Protein AF-A0A2H0WHK9-F1 (afdb_monomer)

Mean predicted aligned error: 6.36 Å

Radius of gyration: 20.94 Å; Cα contacts (8 Å, |Δi|>4): 409; chains: 1; bounding box: 52×45×53 Å

Solvent-accessible surface area (backbone atoms only — not comparable to full-atom values): 17849 Å² total; per-residue (Å²): 94,96,80,60,54,98,86,54,62,64,47,79,47,72,33,74,46,62,70,58,51,52,52,48,49,50,55,49,43,33,44,45,73,43,58,69,69,58,33,34,29,38,36,36,65,36,92,63,55,38,67,60,29,52,50,56,56,67,71,42,99,62,63,64,70,61,50,50,60,49,56,79,47,30,89,72,24,32,77,58,10,62,60,60,59,40,71,66,49,47,48,36,26,53,52,22,53,53,44,41,68,74,59,76,54,84,62,65,66,58,48,66,42,90,45,61,67,54,36,50,50,43,56,74,74,70,49,61,60,68,57,50,53,55,48,44,46,58,54,30,28,58,71,50,43,35,68,71,75,48,77,62,68,74,83,61,98,68,52,43,67,57,49,20,50,50,53,50,51,34,51,56,51,38,62,73,72,46,50,48,39,47,16,48,60,51,28,30,26,74,66,58,43,60,92,43,73,71,12,54,58,70,57,74,36,66,71,38,30,49,33,48,47,66,58,82,44,50,78,45,80,42,78,41,51,71,56,69,58,52,75,55,92,68,60,66,45,80,43,57,58,60,71,40,71,48,52,76,66,57,45,49,51,38,50,55,42,47,51,72,44,34,36,67,91,57,68,14,36,37,41,36,31,22,48,94,41,73,79,79,79,54,80,89,47,52,87,29,45,40,63,68,60,19,50,51,52,41,73,69,43,70,75,50,58,59,48,51,47,32,36,31,31,66,68,86,88,78,121

Foldseek 3Di:
DVPQDPPDQEDEAEDLDPLVLLLVVQLLQCLQPPDLVLSCCQAQVDPDALVSNLVSLVPGPDPPVSNVVCNVVSVQASRRHNNCNDLVLVVLQVLQVVLCVQVVDDCVVLLVDPDLVSNVVCCVPPDPLVSVLVSLLVCLQCVNVCVRDQVNLPPDPDDSVNSSVLVSCLVVVLSNQDRLLLAPSSCSNNVVHNPRPNVDDPSSDPVNSVSSNPDPHYYHYDNDDQLVVLQDDDQEAEAEQVLQNDDPVSNVSNLVSVLVQQALVRFHKYKHKHFPDDDDRDPSQVVQWPVVVQVVCCSPDSNSGIRITMGHRDDPPPD

Nearest PDB structures (foldseek):
  1im8-assembly2_B  TM=5.361E-01  e=2.933E-01  Haemophilus influenzae Rd KW20
  8bie-assembly1_B  TM=2.164E-01  e=7.926E-03  Photorhabdus laumondii subsp. laumondii TTO1
  8bgt-assembly1_A  TM=3.156E-01  e=1.120E-01  Photorhabdus laumondii subsp. laumondii TTO1
  8bif-assembly2_C  TM=2.468E-01  e=8.388E-02  Photorhabdus laumondii subsp. laumondii TTO1
  8h3t-assembly1_B  TM=2.267E-01  e=9.235E-02  Streptomyces galtieri

pLDDT: mean 86.89, std 12.65, range [34.28, 98.56]

Structure (mmC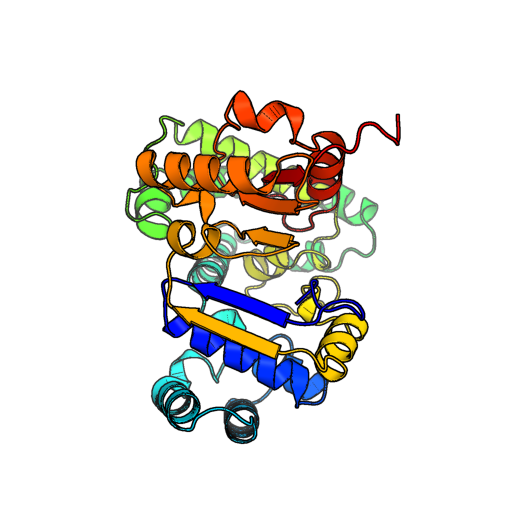IF, N/CA/C/O backbone):
data_AF-A0A2H0WHK9-F1
#
_entry.id   AF-A0A2H0WHK9-F1
#
loop_
_atom_site.group_PDB
_atom_site.id
_atom_site.type_symbol
_atom_site.label_atom_id
_atom_site.label_alt_id
_atom_site.label_comp_id
_atom_site.label_asym_id
_atom_site.label_entity_id
_atom_site.label_seq_id
_atom_site.pdbx_PDB_ins_code
_atom_site.Cartn_x
_atom_site.Cartn_y
_atom_site.Cartn_z
_atom_site.occupancy
_atom_site.B_iso_or_equiv
_atom_site.auth_seq_id
_atom_site.auth_comp_id
_atom_site.auth_asym_id
_atom_site.auth_atom_id
_atom_site.pdbx_PDB_model_num
ATOM 1 N N . LEU A 1 1 ? 1.788 4.268 6.368 1.00 53.38 1 LEU A N 1
ATOM 2 C CA . LEU A 1 1 ? 1.081 4.567 7.640 1.00 53.38 1 LEU A CA 1
ATOM 3 C C . LEU A 1 1 ? 0.664 6.047 7.718 1.00 53.38 1 LEU A C 1
ATOM 5 O O . LEU A 1 1 ? 1.156 6.769 8.572 1.00 53.38 1 LEU A O 1
ATOM 9 N N . PRO A 1 2 ? -0.245 6.524 6.849 1.00 57.75 2 PRO A N 1
ATOM 10 C CA . PRO A 1 2 ? -0.671 7.932 6.826 1.00 57.75 2 PRO A CA 1
ATOM 11 C C . PRO A 1 2 ? -1.683 8.322 7.928 1.00 57.75 2 PRO A C 1
ATOM 13 O O . PRO A 1 2 ? -2.269 9.391 7.856 1.00 57.75 2 PRO A O 1
ATOM 16 N N . LEU A 1 3 ? -1.908 7.466 8.932 1.00 69.31 3 LEU A N 1
ATOM 17 C CA . LEU A 1 3 ? -2.936 7.659 9.971 1.00 69.31 3 LEU A CA 1
ATOM 18 C C . LEU A 1 3 ? -2.360 7.988 11.353 1.00 69.31 3 LEU A C 1
ATOM 20 O O . LEU A 1 3 ? -3.103 8.141 12.315 1.00 69.31 3 LEU A O 1
ATOM 24 N N . VAL A 1 4 ? -1.036 8.064 11.471 1.00 82.31 4 VAL A N 1
ATOM 25 C CA . VAL A 1 4 ? -0.377 8.368 12.740 1.00 82.31 4 VAL A CA 1
ATOM 26 C C . VAL A 1 4 ? -0.254 9.882 12.880 1.00 82.31 4 VAL A C 1
ATOM 28 O O . VAL A 1 4 ? 0.498 10.509 12.137 1.00 82.31 4 VAL A O 1
ATOM 31 N N . HIS A 1 5 ? -0.970 10.468 13.840 1.00 81.31 5 HIS A N 1
ATOM 32 C CA . HIS A 1 5 ? -0.834 11.876 14.219 1.00 81.31 5 HIS A CA 1
ATOM 33 C C . HIS A 1 5 ? -0.976 12.056 15.739 1.00 81.31 5 HIS A C 1
ATOM 35 O O . HIS A 1 5 ? -1.341 11.124 16.455 1.00 81.31 5 HIS A O 1
ATOM 41 N N . SER A 1 6 ? -0.676 13.257 16.240 1.00 75.56 6 SER A N 1
ATOM 42 C CA . SER A 1 6 ? -0.549 13.566 17.676 1.00 75.56 6 SER A CA 1
ATOM 43 C C . SER A 1 6 ? -1.813 13.363 18.522 1.00 75.56 6 SER A C 1
ATOM 45 O O . SER A 1 6 ? -1.707 13.331 19.742 1.00 75.56 6 SER A O 1
ATOM 47 N N . GLY A 1 7 ? -2.990 13.218 17.907 1.00 83.31 7 GLY A N 1
ATOM 48 C CA . GLY A 1 7 ? -4.263 13.010 18.608 1.00 83.31 7 GLY A CA 1
ATOM 49 C C . GLY A 1 7 ? -4.680 11.543 18.748 1.00 83.31 7 GLY A C 1
ATOM 50 O O . GLY A 1 7 ? -5.727 11.266 19.322 1.00 83.31 7 GLY A O 1
ATOM 51 N N . ILE A 1 8 ? -3.902 10.602 18.204 1.00 90.75 8 ILE A N 1
ATOM 52 C CA . ILE A 1 8 ? -4.271 9.185 18.187 1.00 90.75 8 ILE A CA 1
ATOM 53 C C . ILE A 1 8 ? -3.749 8.483 19.441 1.00 90.75 8 ILE A C 1
ATOM 55 O O . ILE A 1 8 ? -2.543 8.364 19.650 1.00 90.75 8 ILE A O 1
ATOM 59 N N . ASN A 1 9 ? -4.670 7.942 20.238 1.00 92.25 9 ASN A N 1
ATOM 60 C CA . ASN A 1 9 ? -4.340 7.161 21.435 1.00 92.25 9 ASN A CA 1
ATOM 61 C C . ASN A 1 9 ? -4.129 5.673 21.131 1.00 92.25 9 ASN A C 1
ATOM 63 O O . ASN A 1 9 ? -3.354 4.993 21.810 1.00 92.25 9 ASN A O 1
ATOM 67 N N . SER A 1 10 ? -4.823 5.147 20.120 1.00 94.50 10 SER A N 1
ATOM 68 C CA . SER A 1 10 ? -4.696 3.749 19.720 1.00 94.50 10 SER A CA 1
ATOM 69 C C . SER A 1 10 ? -4.986 3.536 18.240 1.00 94.50 10 SER A C 1
ATOM 71 O O . SER A 1 10 ? -5.766 4.273 17.643 1.00 94.50 10 SER A O 1
ATOM 73 N N . ILE A 1 11 ? -4.350 2.523 17.657 1.00 95.19 11 ILE A N 1
ATOM 74 C CA . ILE A 1 11 ? -4.561 2.070 16.283 1.00 95.19 11 ILE A CA 1
ATOM 75 C C . ILE A 1 11 ? -4.852 0.576 16.335 1.00 95.19 11 ILE A C 1
ATOM 77 O O . ILE A 1 11 ? -4.063 -0.194 16.887 1.00 95.19 11 ILE A O 1
ATOM 81 N N . ARG A 1 12 ? -5.961 0.167 15.725 1.00 95.50 12 ARG A N 1
ATOM 82 C CA . ARG A 1 12 ? -6.316 -1.241 15.541 1.00 95.50 12 ARG A CA 1
ATOM 83 C C . ARG A 1 12 ? -6.127 -1.611 14.079 1.00 95.50 12 ARG A C 1
ATOM 85 O O . ARG A 1 12 ? -6.643 -0.939 13.189 1.00 95.50 12 ARG A O 1
ATOM 92 N N . ILE A 1 13 ? -5.334 -2.645 13.839 1.00 95.75 13 ILE A N 1
ATOM 93 C CA . ILE A 1 13 ? -5.017 -3.169 12.515 1.00 95.75 13 ILE A CA 1
ATOM 94 C C . ILE A 1 13 ? -5.651 -4.549 12.418 1.00 95.75 13 ILE A C 1
ATOM 96 O O . ILE A 1 13 ? -5.293 -5.452 13.173 1.00 95.75 13 ILE A O 1
ATOM 100 N N . ILE A 1 14 ? -6.583 -4.689 11.483 1.00 95.25 14 ILE A N 1
ATOM 101 C CA . ILE A 1 14 ? -7.389 -5.894 11.306 1.00 95.25 14 ILE A CA 1
ATOM 102 C C . ILE A 1 14 ? -7.092 -6.533 9.951 1.00 95.25 14 ILE A C 1
ATOM 104 O O . ILE A 1 14 ? -6.935 -5.829 8.953 1.00 95.25 14 ILE A O 1
ATOM 108 N N . ASP A 1 15 ? -7.020 -7.860 9.915 1.00 95.62 15 ASP A N 1
ATOM 109 C CA . ASP A 1 15 ? -6.994 -8.642 8.677 1.00 95.62 15 ASP A CA 1
ATOM 110 C C . ASP A 1 15 ? -7.377 -10.098 8.982 1.00 95.62 15 ASP A C 1
ATOM 112 O O . ASP A 1 15 ? -6.974 -10.658 10.004 1.00 95.62 15 ASP A O 1
ATOM 116 N N . VAL A 1 16 ? -8.095 -10.748 8.067 1.00 94.38 16 VAL A N 1
ATOM 117 C CA . VAL A 1 16 ? -8.426 -12.181 8.168 1.00 94.38 16 VAL A CA 1
ATOM 118 C C . VAL A 1 16 ? -7.202 -13.078 7.961 1.00 94.38 16 VAL A C 1
ATOM 120 O O . VAL A 1 16 ? -7.177 -14.228 8.394 1.00 94.38 16 VAL A O 1
ATOM 123 N N . SER A 1 17 ? -6.155 -12.569 7.314 1.00 94.31 17 SER A N 1
ATOM 124 C CA . SER A 1 17 ? -4.911 -13.276 7.045 1.00 94.31 17 SER A CA 1
ATOM 125 C C . SER A 1 17 ? -3.864 -12.965 8.110 1.00 94.31 17 SER A C 1
ATOM 127 O O . SER A 1 17 ? -3.196 -11.928 8.066 1.00 94.31 17 SER A O 1
ATOM 129 N N . GLN A 1 18 ? -3.602 -13.937 8.984 1.00 95.75 18 GLN A N 1
ATOM 130 C CA . GLN A 1 18 ? -2.541 -13.847 9.992 1.00 95.75 18 GLN A CA 1
ATOM 131 C C . GLN A 1 18 ? -1.182 -13.459 9.382 1.00 95.75 18 GLN A C 1
ATOM 133 O O . GLN A 1 18 ? -0.457 -12.629 9.924 1.00 95.75 18 GLN A O 1
ATOM 138 N N . ARG A 1 19 ? -0.867 -13.968 8.184 1.00 94.19 19 ARG A N 1
ATOM 139 C CA . ARG A 1 19 ? 0.388 -13.643 7.492 1.00 94.19 19 ARG A CA 1
ATOM 140 C C . ARG A 1 19 ? 0.494 -12.172 7.067 1.00 94.19 19 ARG A C 1
ATOM 142 O O . ARG A 1 19 ? 1.597 -11.634 7.014 1.00 94.19 19 ARG A O 1
ATOM 149 N N . GLN A 1 20 ? -0.634 -11.521 6.773 1.00 93.62 20 GLN A N 1
ATOM 150 C CA . GLN A 1 20 ? -0.669 -10.088 6.448 1.00 93.62 20 GLN A CA 1
ATOM 151 C C . GLN A 1 20 ? -0.490 -9.246 7.713 1.00 93.62 20 GLN A C 1
ATOM 153 O O . GLN A 1 20 ? 0.230 -8.247 7.691 1.00 93.62 20 GLN A O 1
ATOM 158 N N . LEU A 1 21 ? -1.061 -9.684 8.841 1.00 96.75 21 LEU A N 1
ATOM 159 C CA . LEU A 1 21 ? -0.833 -9.048 10.141 1.00 96.75 21 LEU A CA 1
ATOM 160 C C . LEU A 1 21 ? 0.631 -9.137 10.566 1.00 96.75 21 LEU A C 1
ATOM 162 O O . LEU A 1 21 ? 1.199 -8.135 10.986 1.00 96.75 21 LEU A O 1
ATOM 166 N N . GLU A 1 22 ? 1.270 -10.295 10.418 1.00 97.19 22 GLU A N 1
ATOM 167 C CA . GLU A 1 22 ? 2.707 -10.463 10.678 1.00 97.19 22 GLU A CA 1
ATOM 168 C C . GLU A 1 22 ? 3.563 -9.541 9.802 1.00 97.19 22 GLU A C 1
ATOM 170 O O . GLU A 1 22 ? 4.466 -8.869 10.298 1.00 97.19 22 GLU A O 1
ATOM 175 N N . LEU A 1 23 ? 3.259 -9.456 8.502 1.00 96.44 23 LEU A N 1
ATOM 176 C CA . LEU A 1 23 ? 3.949 -8.538 7.596 1.00 96.44 23 LEU A CA 1
ATOM 177 C C . LEU A 1 23 ? 3.744 -7.074 8.011 1.00 96.44 23 LEU A C 1
ATOM 179 O O . LEU A 1 23 ? 4.674 -6.269 7.963 1.00 96.44 23 LEU A O 1
ATOM 183 N N . THR A 1 24 ? 2.538 -6.724 8.454 1.00 95.88 24 THR A N 1
ATOM 184 C CA . THR A 1 24 ? 2.226 -5.368 8.915 1.00 95.88 24 THR A CA 1
ATOM 185 C C . THR A 1 24 ? 2.941 -5.047 10.224 1.00 95.88 24 THR A C 1
ATOM 187 O O . THR A 1 24 ? 3.443 -3.936 10.374 1.00 95.88 24 THR A O 1
ATOM 190 N N . GLN A 1 25 ? 3.089 -6.020 11.127 1.00 97.56 25 GLN A N 1
ATOM 191 C CA . GLN A 1 25 ? 3.926 -5.898 12.324 1.00 97.56 25 GLN A CA 1
ATOM 192 C C . GLN A 1 25 ? 5.390 -5.641 11.959 1.00 97.56 25 GLN A C 1
ATOM 194 O O . GLN A 1 25 ? 6.008 -4.753 12.541 1.00 97.56 25 GLN A O 1
ATOM 199 N N . ILE A 1 26 ? 5.936 -6.338 10.955 1.00 97.88 26 ILE A N 1
ATOM 200 C CA . ILE A 1 26 ? 7.298 -6.087 10.456 1.00 97.88 26 ILE A CA 1
ATOM 201 C C . ILE A 1 26 ? 7.425 -4.672 9.886 1.00 97.88 26 ILE A C 1
ATOM 203 O O . ILE A 1 26 ? 8.372 -3.959 10.224 1.00 97.88 26 ILE A O 1
ATOM 207 N N . ARG A 1 27 ? 6.475 -4.222 9.058 1.00 96.88 27 ARG A N 1
ATOM 208 C CA . ARG A 1 27 ? 6.477 -2.857 8.493 1.00 96.88 27 ARG A CA 1
ATOM 209 C C . ARG A 1 27 ? 6.362 -1.788 9.578 1.00 96.88 27 ARG A C 1
ATOM 211 O O . ARG A 1 27 ? 7.075 -0.792 9.528 1.00 96.88 27 ARG A O 1
ATOM 218 N N . TRP A 1 28 ? 5.509 -2.011 10.574 1.00 96.69 28 TRP A N 1
ATOM 219 C CA . TRP A 1 28 ? 5.374 -1.126 11.726 1.00 96.69 28 TRP A CA 1
ATOM 220 C C . TRP A 1 28 ? 6.671 -1.065 12.537 1.00 96.69 28 TRP A C 1
ATOM 222 O O . TRP A 1 28 ? 7.217 0.017 12.735 1.00 96.69 28 TRP A O 1
ATOM 232 N N . ALA A 1 29 ? 7.196 -2.216 12.967 1.00 97.81 29 ALA A N 1
ATOM 233 C CA . ALA A 1 29 ? 8.405 -2.288 13.781 1.00 97.81 29 ALA A CA 1
ATOM 234 C C . ALA A 1 29 ? 9.623 -1.716 13.044 1.00 97.81 29 ALA A C 1
ATOM 236 O O . ALA A 1 29 ? 10.406 -0.977 13.632 1.00 97.81 29 ALA A O 1
ATOM 237 N N . SER A 1 30 ? 9.764 -1.989 11.747 1.00 98.00 30 SER A N 1
ATOM 238 C CA . SER A 1 30 ? 10.854 -1.420 10.950 1.00 98.00 30 SER A CA 1
ATOM 239 C C . SER A 1 30 ? 10.755 0.097 10.820 1.00 98.00 30 SER A C 1
ATOM 241 O O . SER A 1 30 ? 11.754 0.772 11.040 1.00 98.00 30 SER A O 1
ATOM 243 N N . ALA A 1 31 ? 9.568 0.655 10.562 1.00 96.81 31 ALA A N 1
ATOM 244 C CA . ALA A 1 31 ? 9.379 2.107 10.561 1.00 96.81 31 ALA A CA 1
ATOM 245 C C . ALA A 1 31 ? 9.633 2.726 11.949 1.00 96.81 31 ALA A C 1
ATOM 247 O O . ALA A 1 31 ? 10.154 3.834 12.047 1.00 96.81 31 ALA A O 1
ATOM 248 N N . LYS A 1 32 ? 9.271 2.011 13.021 1.00 96.75 32 LYS A N 1
ATOM 249 C CA . LYS A 1 32 ? 9.368 2.467 14.413 1.00 96.75 32 LYS A CA 1
ATOM 250 C C . LYS A 1 32 ? 10.796 2.467 14.961 1.00 96.75 32 LYS A C 1
ATOM 252 O O . LYS A 1 32 ? 11.134 3.371 15.718 1.00 96.75 32 LYS A O 1
ATOM 257 N N . PHE A 1 33 ? 11.598 1.458 14.626 1.00 98.00 33 PHE A N 1
ATOM 258 C CA . PHE A 1 33 ? 12.868 1.188 15.312 1.00 98.00 33 PHE A CA 1
ATOM 259 C C . PHE A 1 33 ? 14.108 1.278 14.421 1.00 98.00 33 PHE A C 1
ATOM 261 O O . PHE A 1 33 ? 15.207 1.415 14.951 1.00 98.00 33 PHE A O 1
ATOM 268 N N . LEU A 1 34 ? 13.968 1.217 13.094 1.00 98.19 34 LEU A N 1
ATOM 269 C CA . LEU A 1 34 ? 15.108 1.358 12.189 1.00 98.19 34 LEU A CA 1
ATOM 270 C C . LEU A 1 34 ? 15.283 2.807 11.734 1.00 98.19 34 LEU A C 1
ATOM 272 O O . LEU A 1 34 ? 14.326 3.584 11.652 1.00 98.19 34 LEU A O 1
ATOM 276 N N . ALA A 1 35 ? 16.514 3.159 11.361 1.00 97.19 35 ALA A N 1
ATOM 277 C CA . ALA A 1 35 ? 16.753 4.382 10.611 1.00 97.19 35 ALA A CA 1
ATOM 278 C C . ALA A 1 35 ? 16.087 4.284 9.228 1.00 97.19 35 ALA A C 1
ATOM 280 O O . ALA A 1 35 ? 16.014 3.206 8.633 1.00 97.19 35 ALA A O 1
ATOM 281 N N . ARG A 1 36 ? 15.650 5.422 8.670 1.00 96.69 36 ARG A N 1
ATOM 282 C CA . ARG A 1 36 ? 14.957 5.461 7.371 1.00 96.69 36 ARG A CA 1
ATOM 283 C C . ARG A 1 36 ? 15.677 4.674 6.258 1.00 96.69 36 ARG A C 1
ATOM 285 O O . ARG A 1 36 ? 14.992 3.910 5.587 1.00 96.69 36 ARG A O 1
ATOM 292 N N . PRO A 1 37 ? 17.007 4.781 6.053 1.00 97.50 37 PRO A N 1
ATOM 293 C CA . PRO A 1 37 ? 17.689 3.986 5.027 1.00 97.50 37 PRO A CA 1
ATOM 294 C C . PRO A 1 37 ? 17.522 2.472 5.224 1.00 97.50 37 PRO A C 1
ATOM 296 O O . PRO A 1 37 ? 17.173 1.770 4.282 1.00 97.50 37 PRO A O 1
ATOM 299 N N . GLN A 1 38 ? 17.659 1.980 6.458 1.00 98.25 38 GLN A N 1
ATOM 300 C CA . GLN A 1 38 ? 17.493 0.560 6.787 1.00 98.25 38 GLN A CA 1
ATOM 301 C C . GLN A 1 38 ? 16.049 0.085 6.569 1.00 98.25 38 GLN A C 1
ATOM 303 O O . GLN A 1 38 ? 15.831 -1.012 6.062 1.00 98.25 38 GLN A O 1
ATOM 308 N N . PHE A 1 39 ? 15.057 0.917 6.903 1.00 98.12 39 PHE A N 1
ATOM 309 C CA . PHE A 1 39 ? 13.649 0.648 6.595 1.00 98.12 39 PHE A CA 1
ATOM 310 C C . PHE A 1 39 ? 13.417 0.489 5.083 1.00 98.12 39 PHE A C 1
ATOM 312 O O . PHE A 1 39 ? 12.801 -0.486 4.646 1.00 98.12 39 PHE A O 1
ATOM 319 N N . LEU A 1 40 ? 13.942 1.419 4.277 1.00 98.06 40 LEU A N 1
ATOM 320 C CA . LEU A 1 40 ? 13.805 1.389 2.817 1.00 98.06 40 LEU A CA 1
ATOM 321 C C . LEU A 1 40 ? 14.492 0.166 2.202 1.00 98.06 40 LEU A C 1
ATOM 323 O O . LEU A 1 40 ? 13.927 -0.485 1.321 1.00 98.06 40 LEU A O 1
ATOM 327 N N . GLU A 1 41 ? 15.685 -0.168 2.686 1.00 98.00 41 GLU A N 1
ATOM 328 C CA . GLU A 1 41 ? 16.437 -1.354 2.284 1.00 98.00 41 GLU A CA 1
ATOM 329 C C . GLU A 1 41 ? 15.691 -2.650 2.626 1.00 98.00 41 GLU A C 1
ATOM 331 O O . GLU A 1 41 ? 15.511 -3.501 1.752 1.00 98.00 41 GLU A O 1
ATOM 336 N N . LEU A 1 42 ? 15.207 -2.789 3.867 1.00 98.38 42 LEU A N 1
ATOM 337 C CA . LEU A 1 42 ? 14.486 -3.972 4.344 1.00 98.38 42 LEU A CA 1
ATOM 338 C C . LEU A 1 42 ? 13.222 -4.244 3.520 1.00 98.38 42 LEU A C 1
ATOM 340 O O . LEU A 1 42 ? 12.961 -5.388 3.135 1.00 98.38 42 LEU A O 1
ATOM 344 N N . LEU A 1 43 ? 12.442 -3.199 3.233 1.00 97.44 43 LEU A N 1
ATOM 345 C CA . LEU A 1 43 ? 11.218 -3.344 2.449 1.00 97.44 43 LEU A CA 1
ATOM 346 C C . LEU A 1 43 ? 11.482 -3.520 0.952 1.00 97.44 43 LEU A C 1
ATOM 348 O O .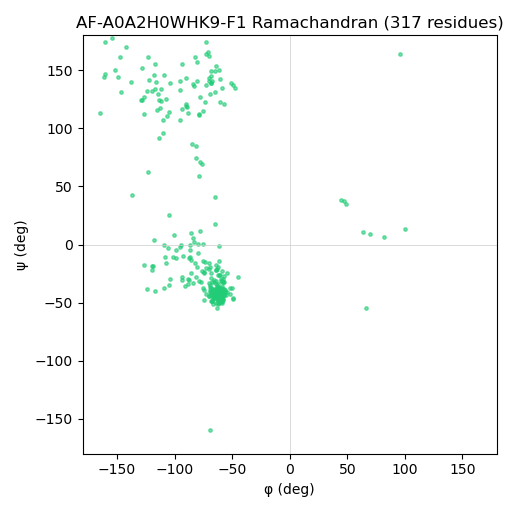 LEU A 1 43 ? 10.656 -4.130 0.283 1.00 97.44 43 LEU A O 1
ATOM 352 N N . GLY A 1 44 ? 12.630 -3.085 0.431 1.00 96.50 44 GLY A N 1
ATOM 353 C CA . GLY A 1 44 ? 12.973 -3.228 -0.988 1.00 96.50 44 GLY A CA 1
ATOM 354 C C . GLY A 1 44 ? 12.760 -1.969 -1.828 1.00 96.50 44 GLY A C 1
ATOM 355 O O . GLY A 1 44 ? 12.803 -2.045 -3.051 1.00 96.50 44 GLY A O 1
ATOM 356 N N . TYR A 1 45 ? 12.563 -0.808 -1.200 1.00 96.62 45 TYR A N 1
ATOM 357 C CA . TYR A 1 45 ? 12.595 0.484 -1.898 1.00 96.62 45 TYR A CA 1
ATOM 358 C C . TYR A 1 45 ? 14.011 0.849 -2.340 1.00 96.62 45 TYR A C 1
ATOM 360 O O . TYR A 1 45 ? 14.203 1.456 -3.388 1.00 96.62 45 TYR A O 1
ATOM 368 N N . SER A 1 46 ? 15.010 0.448 -1.553 1.00 96.06 46 SER A N 1
ATOM 369 C CA . SER A 1 46 ? 16.422 0.656 -1.861 1.00 96.06 46 SER A CA 1
ATOM 370 C C . SER A 1 46 ? 17.164 -0.678 -2.010 1.00 96.06 46 SER A C 1
ATOM 372 O O . SER A 1 46 ? 16.829 -1.660 -1.331 1.00 96.06 46 SER A O 1
ATOM 374 N N . PRO A 1 47 ? 18.164 -0.749 -2.907 1.00 95.31 47 PRO A N 1
ATOM 375 C CA . PRO A 1 47 ? 18.963 -1.951 -3.093 1.00 95.31 47 PRO A CA 1
ATOM 376 C C . PRO A 1 47 ? 19.839 -2.213 -1.864 1.00 95.31 47 PRO A C 1
ATOM 378 O O . PRO A 1 47 ? 20.429 -1.300 -1.298 1.00 95.31 47 PRO A O 1
ATOM 381 N N . THR A 1 48 ? 19.940 -3.479 -1.467 1.00 97.44 48 THR A N 1
ATOM 382 C CA . THR A 1 48 ? 20.843 -3.961 -0.414 1.00 97.44 48 THR A CA 1
ATOM 383 C C . THR A 1 48 ? 21.033 -5.474 -0.576 1.00 97.44 48 THR A C 1
ATOM 385 O O . THR A 1 48 ? 20.370 -6.091 -1.418 1.00 97.44 48 THR A O 1
ATOM 388 N N . SER A 1 49 ? 21.913 -6.083 0.219 1.00 98.19 49 SER A N 1
ATOM 389 C CA . SER A 1 49 ? 22.126 -7.535 0.188 1.00 98.19 49 SER A CA 1
ATOM 390 C C . SER A 1 49 ? 21.057 -8.291 0.988 1.00 98.19 49 SER A C 1
ATOM 392 O O . SER A 1 49 ? 20.428 -7.739 1.895 1.00 98.19 49 SER A O 1
ATOM 394 N N . ALA A 1 50 ? 20.852 -9.572 0.673 1.00 98.25 50 ALA A N 1
ATOM 395 C CA . ALA A 1 50 ? 19.900 -10.415 1.397 1.00 98.25 50 ALA A CA 1
ATOM 396 C C . ALA A 1 50 ? 20.281 -10.561 2.882 1.00 98.25 50 ALA A C 1
ATOM 398 O O . ALA A 1 50 ? 19.416 -10.520 3.756 1.00 98.25 50 ALA A O 1
ATOM 399 N N . GLU A 1 51 ? 21.578 -10.648 3.174 1.00 98.38 51 GLU A N 1
ATOM 400 C CA . GLU A 1 51 ? 22.133 -10.775 4.523 1.00 98.38 51 GLU A CA 1
ATOM 401 C C . GLU A 1 51 ? 21.792 -9.549 5.371 1.00 98.38 51 GLU A C 1
ATOM 403 O O . GLU A 1 51 ? 21.275 -9.699 6.478 1.00 98.38 51 GLU A O 1
ATOM 408 N N . LYS A 1 52 ? 21.982 -8.340 4.821 1.00 98.38 52 LYS A N 1
ATOM 409 C CA . LYS A 1 52 ? 21.635 -7.080 5.498 1.00 98.38 52 LYS A CA 1
ATOM 410 C C . LYS A 1 52 ? 20.145 -6.978 5.812 1.00 98.38 52 LYS A C 1
ATOM 412 O O . LYS A 1 52 ? 19.763 -6.493 6.880 1.00 98.38 52 LYS A O 1
ATOM 417 N N . ARG A 1 53 ? 19.281 -7.454 4.909 1.00 98.50 53 ARG A N 1
ATOM 418 C CA . ARG A 1 53 ? 17.833 -7.494 5.164 1.00 98.50 53 ARG A CA 1
ATOM 419 C C . ARG A 1 53 ? 17.481 -8.469 6.286 1.00 98.50 53 ARG A C 1
ATOM 421 O O . ARG A 1 53 ? 16.688 -8.129 7.160 1.00 98.50 53 ARG A O 1
ATOM 428 N N . ILE A 1 54 ? 18.078 -9.660 6.289 1.00 98.56 54 ILE A N 1
ATOM 429 C CA . ILE A 1 54 ? 17.870 -10.662 7.345 1.00 98.56 54 ILE A CA 1
ATOM 430 C C . ILE A 1 54 ? 18.356 -10.129 8.698 1.00 98.56 54 ILE A C 1
ATOM 432 O O . ILE A 1 54 ? 17.662 -10.288 9.701 1.00 98.56 54 ILE A O 1
ATOM 436 N N . GLU A 1 55 ? 19.513 -9.471 8.737 1.00 98.38 55 GLU A N 1
ATOM 437 C CA . GLU A 1 55 ? 20.035 -8.816 9.940 1.00 98.38 55 GLU A CA 1
ATOM 438 C C . GLU A 1 55 ? 19.078 -7.730 10.449 1.00 98.38 55 GLU A C 1
ATOM 440 O O . GLU A 1 55 ? 18.729 -7.716 11.631 1.00 98.38 55 GLU A O 1
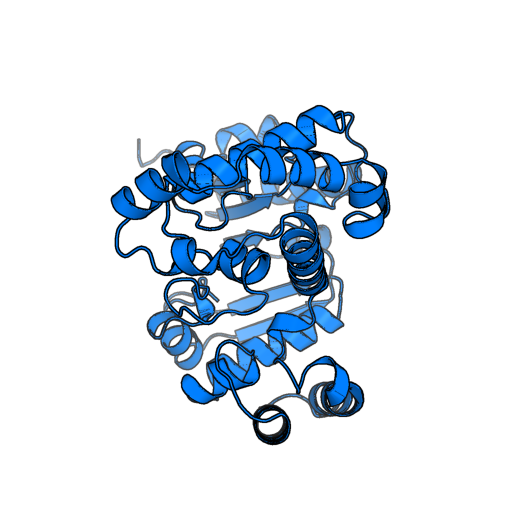ATOM 445 N N . SER A 1 56 ? 18.571 -6.891 9.542 1.00 98.44 56 SER A N 1
ATOM 446 C CA . SER A 1 56 ? 17.588 -5.855 9.868 1.00 98.44 56 SER A CA 1
ATOM 447 C C . SER A 1 56 ? 16.289 -6.440 10.425 1.00 98.44 56 SER A C 1
ATOM 449 O O . SER A 1 56 ? 15.722 -5.867 11.343 1.00 98.44 56 SER A O 1
ATOM 451 N N . LEU A 1 57 ? 15.816 -7.589 9.927 1.00 98.56 57 LEU A N 1
ATOM 452 C CA . LEU A 1 57 ? 14.653 -8.279 10.500 1.00 98.56 57 LEU A CA 1
ATOM 453 C C . LEU A 1 57 ? 14.952 -8.838 11.901 1.00 98.56 57 LEU A C 1
ATOM 455 O O . LEU A 1 57 ? 14.113 -8.740 12.798 1.00 98.56 57 LEU A O 1
ATOM 459 N N . LYS A 1 58 ? 16.139 -9.423 12.106 1.00 98.19 58 LYS A N 1
ATOM 460 C CA . LYS A 1 58 ? 16.549 -10.008 13.394 1.00 98.19 58 LYS A CA 1
ATOM 461 C C . LYS A 1 58 ? 16.609 -8.968 14.512 1.00 98.19 58 LYS A C 1
ATOM 463 O O . LYS A 1 58 ? 16.231 -9.293 15.643 1.00 98.19 58 LYS A O 1
ATOM 468 N N . SER A 1 59 ? 17.046 -7.749 14.190 1.00 98.00 59 SER A N 1
ATOM 469 C CA . SER A 1 59 ? 17.181 -6.643 15.143 1.00 98.00 59 SER A CA 1
ATOM 470 C C . SER A 1 59 ? 15.846 -6.029 15.576 1.00 98.00 59 SER A C 1
ATOM 472 O O . SER A 1 59 ? 15.804 -5.332 16.589 1.00 98.00 59 SER A O 1
ATOM 474 N N . LEU A 1 60 ? 14.742 -6.306 14.869 1.00 98.44 60 LEU A N 1
ATOM 475 C CA . LEU A 1 60 ? 13.436 -5.770 15.242 1.00 98.44 60 LEU A CA 1
ATOM 476 C C . LEU A 1 60 ? 12.933 -6.367 16.571 1.00 98.44 60 LEU A C 1
ATOM 478 O O . LEU A 1 60 ? 13.037 -7.587 16.795 1.00 98.44 60 LEU A O 1
ATOM 482 N N . PRO A 1 61 ? 12.305 -5.541 17.431 1.00 97.50 61 PRO A N 1
ATOM 483 C CA . PRO A 1 61 ? 11.639 -5.991 18.649 1.00 97.50 61 PRO A CA 1
ATOM 484 C C . PRO A 1 61 ? 10.277 -6.612 18.306 1.00 97.50 61 PRO A C 1
ATOM 486 O O . PRO A 1 61 ? 9.217 -6.040 18.544 1.00 97.50 61 PRO A O 1
ATOM 489 N N . LEU A 1 62 ? 10.324 -7.792 17.692 1.00 97.50 62 LEU A N 1
ATOM 490 C CA . LEU A 1 62 ? 9.173 -8.613 17.325 1.00 97.50 62 LEU A CA 1
ATOM 491 C C . LEU A 1 62 ? 9.219 -9.952 18.073 1.00 97.50 62 LEU A C 1
ATOM 493 O O . LEU A 1 62 ? 10.319 -10.410 18.409 1.00 97.50 62 LEU A O 1
ATOM 497 N N . PRO A 1 63 ? 8.065 -10.616 18.278 1.00 97.19 63 PRO A N 1
ATOM 498 C CA . PRO A 1 63 ? 8.026 -11.989 18.770 1.00 97.19 63 PRO A CA 1
ATOM 499 C C . PRO A 1 63 ? 8.938 -12.913 17.956 1.00 97.19 63 PRO A C 1
ATOM 501 O O . PRO A 1 63 ? 8.977 -12.829 16.723 1.00 97.19 63 PRO A O 1
ATOM 504 N N . SER A 1 64 ? 9.652 -13.815 18.637 1.00 96.06 64 SER A N 1
ATOM 505 C CA . SER A 1 64 ? 10.579 -14.752 17.987 1.00 96.06 64 SER A CA 1
ATOM 506 C C . SER A 1 64 ? 9.886 -15.604 16.926 1.00 96.06 64 SER A C 1
ATOM 508 O O . SER A 1 64 ? 10.429 -15.748 15.838 1.00 96.06 64 SER A O 1
ATOM 510 N N . SER A 1 65 ? 8.644 -16.035 17.179 1.00 96.50 65 SER A N 1
ATOM 511 C CA . SER A 1 65 ? 7.839 -16.817 16.231 1.00 96.50 65 SER A CA 1
ATOM 512 C C . SER A 1 65 ? 7.647 -16.125 14.877 1.00 96.50 65 SER A C 1
ATOM 514 O O . SER A 1 65 ? 7.753 -16.768 13.834 1.00 96.50 65 SER A O 1
ATOM 516 N N . ILE A 1 66 ? 7.423 -14.804 14.868 1.00 97.12 66 ILE A N 1
ATOM 517 C CA . ILE A 1 66 ? 7.302 -14.028 13.625 1.00 97.12 66 ILE A CA 1
ATOM 518 C C . ILE A 1 66 ? 8.656 -13.991 12.914 1.00 97.12 66 ILE A C 1
ATOM 520 O O . ILE A 1 66 ? 8.739 -14.275 11.720 1.00 97.12 66 ILE A O 1
ATOM 524 N N . LYS A 1 67 ? 9.733 -13.660 13.638 1.00 97.62 67 LYS A N 1
ATOM 525 C CA . LYS A 1 67 ? 11.073 -13.540 13.046 1.00 97.62 67 LYS A CA 1
ATOM 526 C C . LYS A 1 67 ? 11.549 -14.863 12.454 1.00 97.62 67 LYS A C 1
ATOM 528 O O . LYS A 1 67 ? 11.964 -14.883 11.301 1.00 97.62 67 LYS A O 1
ATOM 533 N N . GLU A 1 68 ? 11.454 -15.949 13.211 1.00 97.06 68 GLU A N 1
ATOM 534 C CA . GLU A 1 68 ? 11.868 -17.294 12.800 1.00 97.06 68 GLU A CA 1
ATOM 535 C C . GLU A 1 68 ? 11.105 -17.747 11.554 1.00 97.06 68 GLU A C 1
ATOM 537 O O . GLU A 1 68 ? 11.734 -18.046 10.541 1.00 97.06 68 GLU A O 1
ATOM 542 N N . SER A 1 69 ? 9.770 -17.641 11.556 1.00 96.56 69 SER A N 1
ATOM 543 C CA . SER A 1 69 ? 8.940 -18.002 10.399 1.00 96.56 69 SER A CA 1
ATOM 544 C C . SER A 1 69 ? 9.326 -17.249 9.116 1.00 96.56 69 SER A C 1
ATOM 546 O O . SER A 1 69 ? 9.307 -17.808 8.015 1.00 96.56 69 SER A O 1
ATOM 548 N N . TRP A 1 70 ? 9.671 -15.962 9.212 1.00 97.38 70 TRP A N 1
ATOM 549 C CA . TRP A 1 70 ? 10.105 -15.184 8.048 1.00 97.38 70 TRP A CA 1
ATOM 550 C C . TRP A 1 70 ? 11.556 -15.459 7.645 1.00 97.38 70 TRP A C 1
ATOM 552 O O . TRP A 1 70 ? 11.859 -15.411 6.453 1.00 97.38 70 TRP A O 1
ATOM 562 N N . ILE A 1 71 ? 12.440 -15.776 8.590 1.00 97.50 71 ILE A N 1
ATOM 563 C CA . ILE A 1 71 ? 13.832 -16.157 8.313 1.00 97.50 71 ILE A CA 1
ATOM 564 C C . ILE A 1 71 ? 13.898 -17.525 7.625 1.00 97.50 71 ILE A C 1
ATOM 566 O O . ILE A 1 71 ? 14.639 -17.672 6.657 1.00 97.50 71 ILE A O 1
ATOM 570 N N . GLU A 1 72 ? 13.089 -18.497 8.048 1.00 97.31 72 GLU A N 1
ATOM 571 C CA . GLU A 1 72 ? 12.976 -19.811 7.393 1.00 97.31 72 GLU A CA 1
ATOM 572 C C . GLU A 1 72 ? 12.567 -19.694 5.918 1.00 97.31 72 GLU A C 1
ATOM 574 O O . GLU A 1 72 ? 12.977 -20.494 5.083 1.00 97.31 72 GLU A O 1
ATOM 579 N N . ASN A 1 73 ? 11.806 -18.649 5.586 1.00 95.88 73 ASN A N 1
ATOM 580 C CA . ASN A 1 73 ? 11.336 -18.350 4.236 1.00 95.88 73 ASN A CA 1
ATOM 581 C C . ASN A 1 73 ? 12.105 -17.180 3.588 1.00 95.88 73 ASN A C 1
ATOM 583 O O . ASN A 1 73 ? 11.572 -16.484 2.717 1.00 95.88 73 ASN A O 1
ATOM 587 N N . ALA A 1 74 ? 13.350 -16.922 4.017 1.00 97.50 74 ALA A N 1
ATOM 588 C CA . ALA A 1 74 ? 14.146 -15.781 3.556 1.00 97.50 74 ALA A CA 1
ATOM 589 C C . ALA A 1 74 ? 14.385 -15.769 2.044 1.00 97.50 74 ALA A C 1
ATOM 591 O O . ALA A 1 74 ? 14.429 -14.699 1.439 1.00 97.50 74 ALA A O 1
ATOM 592 N N . ASN A 1 75 ? 14.463 -16.937 1.409 1.00 96.56 75 ASN A N 1
ATOM 593 C CA . ASN A 1 75 ? 14.594 -17.065 -0.042 1.00 96.56 75 ASN A CA 1
ATOM 594 C C . ASN A 1 75 ? 13.453 -16.382 -0.822 1.00 96.56 75 ASN A C 1
ATOM 596 O O . ASN A 1 75 ? 13.672 -15.962 -1.956 1.00 96.56 75 ASN A O 1
ATOM 600 N N . LEU A 1 76 ? 12.259 -16.247 -0.232 1.00 94.25 76 LEU A N 1
ATOM 601 C CA . LEU A 1 76 ? 11.106 -15.625 -0.888 1.00 94.25 76 LEU A CA 1
ATOM 602 C C . LEU A 1 76 ? 11.184 -14.096 -0.921 1.00 94.25 76 LEU A C 1
ATOM 604 O O . LEU A 1 76 ? 10.664 -13.487 -1.850 1.00 94.25 76 LEU A O 1
ATOM 608 N N . TRP A 1 77 ? 11.795 -13.471 0.088 1.00 96.31 77 TRP A N 1
ATOM 609 C CA . TRP A 1 77 ? 11.717 -12.020 0.282 1.00 96.31 77 TRP A CA 1
ATOM 610 C C . TRP A 1 77 ? 13.083 -11.340 0.349 1.00 96.31 77 TRP A C 1
ATOM 612 O O . TRP A 1 77 ? 13.243 -10.261 -0.209 1.00 96.31 77 TRP A O 1
ATOM 622 N N . ALA A 1 78 ? 14.094 -11.944 0.973 1.00 97.88 78 ALA A N 1
ATOM 623 C CA . ALA A 1 78 ? 15.379 -11.297 1.229 1.00 97.88 78 ALA A CA 1
ATOM 624 C C . ALA A 1 78 ? 16.124 -10.824 -0.036 1.00 97.88 78 ALA A C 1
ATOM 626 O O . ALA A 1 78 ? 16.778 -9.785 0.050 1.00 97.88 78 ALA A O 1
ATOM 627 N N . PRO A 1 79 ? 16.015 -11.465 -1.222 1.00 97.00 79 PRO A N 1
ATOM 628 C CA . PRO A 1 79 ? 16.669 -10.958 -2.432 1.00 97.00 79 PRO A CA 1
ATOM 629 C C . PRO A 1 79 ? 16.141 -9.598 -2.908 1.00 97.00 79 PRO A C 1
ATOM 631 O O . PRO A 1 79 ? 16.907 -8.782 -3.421 1.00 97.00 79 PRO A O 1
ATOM 634 N N . ARG A 1 80 ? 14.843 -9.322 -2.723 1.00 95.19 80 ARG A N 1
ATOM 635 C CA . ARG A 1 80 ? 14.183 -8.124 -3.275 1.00 95.19 80 ARG A CA 1
ATOM 636 C C . ARG A 1 80 ? 13.586 -7.188 -2.222 1.00 95.19 80 ARG A C 1
ATOM 638 O O . ARG A 1 80 ? 13.376 -6.022 -2.521 1.00 95.19 80 ARG A O 1
ATOM 645 N N . GLY A 1 81 ? 13.372 -7.667 -1.003 1.00 97.06 81 GLY A N 1
ATOM 646 C CA . GLY A 1 81 ? 12.636 -6.993 0.064 1.00 97.06 81 GLY A CA 1
ATOM 647 C C . GLY A 1 81 ? 11.169 -7.432 0.150 1.00 97.06 81 GLY A C 1
ATOM 648 O O . GLY A 1 81 ? 10.610 -8.031 -0.771 1.00 97.06 81 GLY A O 1
ATOM 649 N N . PHE A 1 82 ? 10.541 -7.119 1.284 1.00 96.56 82 PHE A N 1
ATOM 650 C CA . PHE A 1 82 ? 9.150 -7.472 1.598 1.00 96.56 82 PHE A CA 1
ATOM 651 C C . PHE A 1 82 ? 8.093 -6.864 0.666 1.00 96.56 82 PHE A C 1
ATOM 653 O O . PHE A 1 82 ? 6.971 -7.353 0.608 1.00 96.56 82 PHE A O 1
ATOM 660 N N . LEU A 1 83 ? 8.409 -5.802 -0.064 1.00 93.81 83 LEU A N 1
ATOM 661 C CA . LEU A 1 83 ? 7.477 -5.195 -1.006 1.00 93.81 83 LEU A CA 1
ATOM 662 C C . LEU A 1 83 ? 7.112 -6.159 -2.138 1.00 93.81 83 LEU A C 1
ATOM 664 O O . LEU A 1 83 ? 5.971 -6.222 -2.578 1.00 93.81 83 LEU A O 1
ATOM 668 N N . PHE A 1 84 ? 8.082 -6.949 -2.590 1.00 93.00 84 PHE A N 1
ATOM 669 C CA . PHE A 1 84 ? 7.949 -7.743 -3.806 1.00 93.00 84 PHE A CA 1
ATOM 670 C C . PHE A 1 84 ? 7.311 -9.111 -3.590 1.00 93.00 84 PHE A C 1
ATOM 672 O O . PHE A 1 84 ? 7.142 -9.838 -4.562 1.00 93.00 84 PHE A O 1
ATOM 679 N N . ILE A 1 85 ? 6.944 -9.475 -2.356 1.00 92.12 85 ILE A N 1
ATOM 680 C CA . ILE A 1 85 ? 6.331 -10.782 -2.091 1.00 92.12 85 ILE A CA 1
ATOM 681 C C . ILE A 1 85 ? 4.816 -10.817 -2.299 1.00 92.12 85 ILE A C 1
ATOM 683 O O . ILE A 1 85 ? 4.223 -11.898 -2.341 1.00 92.12 85 ILE A O 1
ATOM 687 N N . GLY A 1 86 ? 4.170 -9.657 -2.424 1.00 87.94 86 GLY A N 1
ATOM 688 C CA . GLY A 1 86 ? 2.726 -9.583 -2.585 1.00 87.94 86 GLY A CA 1
ATOM 689 C C . GLY A 1 86 ? 2.261 -10.143 -3.931 1.00 87.94 86 GLY A C 1
ATOM 690 O O . GLY A 1 86 ? 2.982 -10.145 -4.932 1.00 87.94 86 GLY A O 1
ATOM 691 N N . ARG A 1 87 ? 1.042 -10.697 -3.955 1.00 84.69 87 ARG A N 1
ATOM 692 C CA . ARG A 1 87 ? 0.475 -11.305 -5.173 1.00 84.69 87 ARG A CA 1
ATOM 693 C C . ARG A 1 87 ? 0.270 -10.270 -6.277 1.00 84.69 87 ARG A C 1
ATOM 695 O O . ARG A 1 87 ? 0.511 -10.581 -7.440 1.00 84.69 87 ARG A O 1
ATOM 702 N N . TRP A 1 88 ? -0.158 -9.065 -5.904 1.00 81.56 88 TRP A N 1
ATOM 703 C CA . TRP A 1 88 ? -0.364 -7.955 -6.829 1.00 81.56 88 TRP A CA 1
ATOM 704 C C . TRP A 1 88 ? 0.953 -7.477 -7.431 1.00 81.56 88 TRP A C 1
ATOM 706 O O . TRP A 1 88 ? 1.051 -7.349 -8.646 1.00 81.56 88 TRP A O 1
ATOM 716 N N . GLU A 1 89 ? 1.990 -7.304 -6.619 1.00 88.56 89 GLU A N 1
ATOM 717 C CA . GLU A 1 89 ? 3.314 -6.877 -7.068 1.00 88.56 89 GLU A CA 1
ATOM 718 C C . GLU A 1 89 ? 3.924 -7.900 -8.028 1.00 88.56 89 GLU A C 1
ATOM 720 O O . GLU A 1 89 ? 4.364 -7.535 -9.118 1.00 88.56 89 GLU A O 1
ATOM 725 N N . HIS A 1 90 ? 3.864 -9.192 -7.692 1.00 86.38 90 HIS A N 1
ATOM 726 C CA . HIS A 1 90 ? 4.280 -10.260 -8.603 1.00 86.38 90 HIS A CA 1
ATOM 727 C C . HIS A 1 90 ? 3.485 -10.269 -9.910 1.00 86.38 90 HIS A C 1
ATOM 729 O O . HIS A 1 90 ? 4.061 -10.494 -10.975 1.00 86.38 90 HIS A O 1
ATOM 735 N N . PHE A 1 91 ? 2.170 -10.056 -9.836 1.00 83.19 91 PHE A N 1
ATOM 736 C CA . PHE A 1 91 ? 1.320 -9.983 -11.018 1.00 83.19 91 PHE A CA 1
ATOM 737 C C . PHE A 1 91 ? 1.739 -8.819 -11.918 1.00 83.19 91 PHE A C 1
ATOM 739 O O . PHE A 1 91 ? 1.986 -9.051 -13.097 1.00 83.19 91 PHE A O 1
ATOM 746 N N . LEU A 1 92 ? 1.893 -7.610 -11.372 1.00 84.31 92 LEU A N 1
ATOM 747 C CA . LEU A 1 92 ? 2.300 -6.426 -12.133 1.00 84.31 92 LEU A CA 1
ATOM 748 C C . LEU A 1 92 ? 3.681 -6.593 -12.765 1.00 84.31 92 LEU A C 1
ATOM 750 O O . LEU A 1 92 ? 3.850 -6.259 -13.934 1.00 84.31 92 LEU A O 1
ATOM 754 N N . ILE A 1 93 ? 4.639 -7.167 -12.036 1.00 88.00 93 ILE A N 1
ATOM 755 C CA . ILE A 1 93 ? 5.988 -7.422 -12.556 1.00 88.00 93 ILE A CA 1
ATOM 756 C C . ILE A 1 93 ? 5.941 -8.392 -13.733 1.00 88.00 93 ILE A C 1
ATOM 758 O O . ILE A 1 93 ? 6.466 -8.075 -14.798 1.00 88.00 93 ILE A O 1
ATOM 762 N N . ARG A 1 94 ? 5.274 -9.543 -13.573 1.00 86.12 94 ARG A N 1
ATOM 763 C CA . ARG A 1 94 ? 5.147 -10.544 -14.646 1.00 86.12 94 ARG A CA 1
ATOM 764 C C . ARG A 1 94 ? 4.391 -9.992 -15.845 1.00 86.12 94 ARG A C 1
ATOM 766 O O . ARG A 1 94 ? 4.764 -10.244 -16.987 1.00 86.12 94 ARG A O 1
ATOM 773 N N . LEU A 1 95 ? 3.332 -9.230 -15.591 1.00 82.75 95 LEU A N 1
ATOM 774 C CA . LEU A 1 95 ? 2.566 -8.553 -16.626 1.00 82.75 95 LEU A CA 1
ATOM 775 C C . LEU A 1 95 ? 3.461 -7.590 -17.412 1.00 82.75 95 LEU A C 1
ATOM 777 O O . LEU A 1 95 ? 3.465 -7.610 -18.639 1.00 82.75 95 LEU A O 1
ATOM 781 N N . GLY A 1 96 ? 4.273 -6.815 -16.700 1.00 83.81 96 GLY A N 1
ATOM 782 C CA . GLY A 1 96 ? 5.299 -5.945 -17.249 1.00 83.81 96 GLY A CA 1
ATOM 783 C C . GLY A 1 96 ? 6.333 -6.658 -18.105 1.00 83.81 96 GLY A C 1
ATOM 784 O O . GLY A 1 96 ? 6.632 -6.219 -19.211 1.00 83.81 96 GLY A O 1
ATOM 785 N N . GLU A 1 97 ? 6.873 -7.772 -17.614 1.00 85.81 97 GLU A N 1
ATOM 786 C CA . GLU A 1 97 ? 7.843 -8.604 -18.336 1.00 85.81 97 GLU A CA 1
ATOM 787 C C . GLU A 1 97 ? 7.268 -9.113 -19.658 1.00 85.81 97 GLU A C 1
ATOM 789 O O . GLU A 1 97 ? 7.904 -8.971 -20.705 1.00 85.81 97 GLU A O 1
ATOM 794 N N . ILE A 1 98 ? 6.039 -9.638 -19.629 1.00 83.31 98 ILE A N 1
ATOM 795 C CA . ILE A 1 98 ? 5.323 -10.074 -20.831 1.00 83.31 98 ILE A CA 1
ATOM 796 C C . ILE A 1 98 ? 5.100 -8.884 -21.763 1.00 83.31 98 ILE A C 1
ATOM 798 O O . ILE A 1 98 ? 5.350 -8.992 -22.962 1.00 83.31 98 ILE A O 1
ATOM 802 N N . PHE A 1 99 ? 4.666 -7.740 -21.229 1.00 81.19 99 PHE A N 1
ATOM 803 C CA . PHE A 1 99 ? 4.417 -6.558 -22.039 1.00 81.19 99 PHE A CA 1
ATOM 804 C C . PHE A 1 99 ? 5.678 -6.073 -22.745 1.00 81.19 99 PHE A C 1
ATOM 806 O O . PHE A 1 99 ? 5.644 -5.880 -23.956 1.00 81.19 99 PHE A O 1
ATOM 813 N N . ARG A 1 100 ? 6.796 -5.915 -22.032 1.00 81.25 100 ARG A N 1
ATOM 814 C CA . ARG A 1 100 ? 8.083 -5.512 -22.620 1.00 81.25 100 ARG A CA 1
ATOM 815 C C . ARG A 1 100 ? 8.537 -6.499 -23.693 1.00 81.25 100 ARG A C 1
ATOM 817 O O . ARG A 1 100 ? 8.923 -6.081 -24.781 1.00 81.25 100 ARG A O 1
ATOM 824 N N . SER A 1 101 ? 8.398 -7.796 -23.418 1.00 81.44 101 SER A N 1
ATOM 825 C CA . SER A 1 101 ? 8.788 -8.860 -24.350 1.00 81.44 101 SER A CA 1
ATOM 826 C C . SER A 1 101 ? 7.943 -8.870 -25.629 1.00 81.44 101 SER A C 1
ATOM 828 O O . SER A 1 101 ? 8.482 -9.052 -26.712 1.00 81.44 101 SER A O 1
ATOM 830 N N . LEU A 1 102 ? 6.626 -8.656 -25.527 1.00 76.81 102 LEU A N 1
ATOM 831 C CA . LEU A 1 102 ? 5.711 -8.677 -26.678 1.00 76.81 102 LEU A CA 1
ATOM 832 C C . LEU A 1 102 ? 5.656 -7.350 -27.434 1.00 76.81 102 LEU A C 1
ATOM 834 O O . LEU A 1 102 ? 5.423 -7.328 -28.641 1.00 76.81 102 LEU A O 1
ATOM 838 N N . SER A 1 103 ? 5.807 -6.234 -26.723 1.00 72.38 103 SER A N 1
ATOM 839 C CA . SER A 1 103 ? 5.734 -4.907 -27.324 1.00 72.38 103 SER A CA 1
ATOM 840 C C . SER A 1 103 ? 7.031 -4.512 -28.012 1.00 72.38 103 SER A C 1
ATOM 842 O O . SER A 1 103 ? 6.962 -3.627 -28.857 1.00 72.38 103 SER A O 1
ATOM 844 N N . PHE A 1 104 ? 8.171 -5.151 -27.707 1.00 73.25 104 PHE A N 1
ATOM 845 C CA . PHE A 1 104 ? 9.501 -4.744 -28.185 1.00 73.25 104 PHE A CA 1
ATOM 846 C C . PHE A 1 104 ? 9.738 -3.236 -28.002 1.00 73.25 104 PHE A C 1
ATOM 848 O O . PHE A 1 104 ? 10.278 -2.567 -28.883 1.00 73.25 104 PHE A O 1
ATOM 855 N N . CYS A 1 105 ? 9.247 -2.687 -26.892 1.00 74.12 105 CYS A N 1
ATOM 856 C CA . CYS A 1 105 ? 9.318 -1.267 -26.584 1.00 74.12 105 CYS A CA 1
ATOM 857 C C . CYS A 1 105 ? 10.155 -1.049 -25.330 1.00 74.12 105 CYS A C 1
ATOM 859 O O . CYS A 1 105 ? 9.967 -1.731 -24.320 1.00 74.12 105 CYS A O 1
ATOM 861 N N . ASP A 1 106 ? 11.051 -0.071 -25.411 1.00 78.38 106 ASP A N 1
ATOM 862 C CA . ASP A 1 106 ? 11.760 0.458 -24.259 1.00 78.38 106 ASP A CA 1
ATOM 863 C C . ASP A 1 106 ? 10.954 1.622 -23.674 1.00 78.38 106 ASP A C 1
ATOM 865 O O . ASP A 1 106 ? 10.657 2.600 -24.360 1.00 78.38 106 ASP A O 1
ATOM 869 N N . PHE A 1 107 ? 10.564 1.490 -22.409 1.00 82.94 107 PHE A N 1
ATOM 870 C CA . PHE A 1 107 ? 9.808 2.513 -21.690 1.00 82.94 107 PHE A CA 1
ATOM 871 C C . PHE A 1 107 ? 10.710 3.438 -20.878 1.00 82.94 107 PHE A C 1
ATOM 873 O O . PHE A 1 107 ? 10.194 4.344 -20.235 1.00 82.94 107 PHE A O 1
ATOM 880 N N . THR A 1 108 ? 12.030 3.240 -20.895 1.00 83.81 108 THR A N 1
ATOM 881 C CA . THR A 1 108 ? 12.982 4.032 -20.105 1.00 83.81 108 THR A CA 1
ATOM 882 C C . THR A 1 108 ? 12.831 5.526 -20.388 1.00 83.81 108 THR A C 1
ATOM 884 O O . THR A 1 108 ? 12.725 6.313 -19.451 1.00 83.81 108 THR A O 1
ATOM 887 N N . GLU A 1 109 ? 12.687 5.918 -21.658 1.00 88.19 109 GLU A N 1
ATOM 888 C CA . GLU A 1 109 ? 12.492 7.324 -22.039 1.00 88.19 109 GLU A CA 1
ATOM 889 C C . GLU A 1 109 ? 11.253 7.963 -21.399 1.00 88.19 109 GLU A C 1
ATOM 891 O O . GLU A 1 109 ? 11.315 9.120 -20.988 1.00 88.19 109 GLU A O 1
ATOM 896 N N . LEU A 1 110 ? 10.155 7.212 -21.231 1.00 91.88 110 LEU A N 1
ATOM 897 C CA . LEU A 1 110 ? 8.960 7.705 -20.539 1.00 91.88 110 LEU A CA 1
ATOM 898 C C . LEU A 1 110 ? 9.302 8.146 -19.111 1.00 91.88 110 LEU A C 1
ATOM 900 O O . LEU A 1 110 ? 8.860 9.203 -18.657 1.00 91.88 110 LEU A O 1
ATOM 904 N N . PHE A 1 111 ? 10.092 7.338 -18.403 1.00 94.19 111 PHE A N 1
ATOM 905 C CA . PHE A 1 111 ? 10.493 7.636 -17.034 1.00 94.19 111 PHE A CA 1
ATOM 906 C C . PHE A 1 111 ? 11.550 8.735 -16.971 1.00 94.19 111 PHE A C 1
ATOM 908 O O . PHE A 1 111 ? 11.590 9.448 -15.973 1.00 94.19 111 PHE A O 1
ATOM 915 N N . GLU A 1 112 ? 12.327 8.953 -18.034 1.00 93.25 112 GLU A N 1
ATOM 916 C CA . GLU A 1 112 ? 13.337 10.014 -18.124 1.00 93.25 112 GLU A CA 1
ATOM 917 C C . GLU A 1 112 ? 12.781 11.417 -18.438 1.00 93.25 112 GLU A C 1
ATOM 919 O O . GLU A 1 112 ? 13.501 12.409 -18.307 1.00 93.25 112 GLU A O 1
ATOM 924 N N . THR A 1 113 ? 11.486 11.535 -18.741 1.00 94.44 113 THR A N 1
ATOM 925 C CA . THR A 1 113 ? 10.820 12.836 -18.926 1.00 94.44 113 THR A CA 1
ATOM 926 C C . THR A 1 113 ? 10.915 13.710 -17.668 1.00 94.44 113 THR A C 1
ATOM 928 O O . THR A 1 113 ? 10.706 13.256 -16.536 1.00 94.44 113 THR A O 1
ATOM 931 N N . LYS A 1 114 ? 11.248 14.994 -17.845 1.00 93.31 114 LYS A N 1
ATOM 932 C CA . LYS A 1 114 ? 11.432 15.943 -16.737 1.00 93.31 114 LYS A CA 1
ATOM 933 C C . LYS A 1 114 ? 10.127 16.626 -16.367 1.00 93.31 114 LYS A C 1
ATOM 935 O O . LYS A 1 114 ? 9.898 16.873 -15.183 1.00 93.31 114 LYS A O 1
ATOM 940 N N . THR A 1 115 ? 9.264 16.885 -17.345 1.00 95.31 115 THR A N 1
ATOM 941 C CA . THR A 1 115 ? 7.975 17.566 -17.161 1.00 95.31 115 THR A CA 1
ATOM 942 C C . THR A 1 115 ? 6.807 16.724 -17.669 1.00 95.31 115 THR A C 1
ATOM 944 O O . THR A 1 115 ? 6.975 15.793 -18.460 1.00 95.31 115 THR A O 1
ATOM 947 N N . LEU A 1 116 ? 5.597 17.055 -17.213 1.00 94.50 116 LEU A N 1
ATOM 948 C CA . LEU A 1 116 ? 4.380 16.410 -17.700 1.00 94.50 116 LEU A CA 1
ATOM 949 C C . LEU A 1 116 ? 4.134 16.733 -19.186 1.00 94.50 116 LEU A C 1
ATOM 951 O O . LEU A 1 116 ? 3.613 15.904 -19.926 1.00 94.50 116 LEU A O 1
ATOM 955 N N . GLU A 1 117 ? 4.531 17.920 -19.638 1.00 95.25 117 GLU A N 1
ATOM 956 C CA . GLU A 1 117 ? 4.463 18.358 -21.033 1.00 95.25 117 GLU A CA 1
ATOM 957 C C . GLU A 1 117 ? 5.376 17.515 -21.931 1.00 95.25 117 GLU A C 1
ATOM 959 O O . GLU A 1 117 ? 4.921 17.023 -22.964 1.00 95.25 117 GLU A O 1
ATOM 964 N N . GLU A 1 118 ? 6.624 17.271 -21.519 1.00 95.06 118 GLU A N 1
ATOM 965 C CA . GLU A 1 118 ? 7.543 16.367 -22.225 1.00 95.06 118 GLU A CA 1
ATOM 966 C C . GLU A 1 118 ? 6.967 14.948 -22.318 1.00 95.06 118 GLU A C 1
ATOM 968 O O . GLU A 1 118 ? 6.979 14.341 -23.390 1.00 95.06 118 GLU A O 1
ATOM 973 N N . GLN A 1 119 ? 6.379 14.443 -21.228 1.00 95.31 119 GLN A N 1
ATOM 974 C CA . GLN A 1 119 ? 5.704 13.145 -21.223 1.00 95.31 119 GLN A CA 1
ATOM 975 C C . GLN A 1 119 ? 4.522 13.098 -22.192 1.00 95.31 119 GLN A C 1
ATOM 977 O O . GLN A 1 119 ? 4.374 12.125 -22.929 1.00 95.31 119 GLN A O 1
ATOM 982 N N . LYS A 1 120 ? 3.694 14.147 -22.245 1.00 93.06 120 LYS A N 1
ATOM 983 C CA . LYS A 1 120 ? 2.582 14.241 -23.204 1.00 93.06 120 LYS A CA 1
ATOM 984 C C . LYS A 1 120 ? 3.082 14.232 -24.651 1.00 93.06 120 LYS A C 1
ATOM 986 O O . LYS A 1 120 ? 2.473 13.569 -25.487 1.00 93.06 120 LYS A O 1
ATOM 991 N N . ILE A 1 121 ? 4.197 14.903 -24.945 1.00 93.25 121 ILE A N 1
ATOM 992 C CA . ILE A 1 121 ? 4.821 14.882 -26.277 1.00 93.25 121 ILE A CA 1
ATOM 993 C C . ILE A 1 121 ? 5.330 13.474 -26.608 1.00 93.25 121 ILE A C 1
ATOM 995 O O . ILE A 1 121 ? 5.048 12.961 -27.693 1.00 93.25 121 ILE A O 1
ATOM 999 N N . TYR A 1 122 ? 6.011 12.807 -25.674 1.00 92.19 122 TYR A N 1
ATOM 1000 C CA . TYR A 1 122 ? 6.446 11.416 -25.840 1.00 92.19 122 TYR A CA 1
ATOM 1001 C C . TYR A 1 122 ? 5.253 10.484 -26.110 1.00 92.19 122 TYR A C 1
ATOM 1003 O O . TYR A 1 122 ? 5.275 9.678 -27.043 1.00 92.19 122 TYR A O 1
ATOM 1011 N N . MET A 1 123 ? 4.158 10.663 -25.363 1.00 90.06 123 MET A N 1
ATOM 1012 C CA . MET A 1 123 ? 2.911 9.919 -25.549 1.00 90.06 123 MET A CA 1
ATOM 1013 C C . MET A 1 123 ? 2.278 10.093 -26.932 1.00 90.06 123 MET A C 1
ATOM 1015 O O . MET A 1 123 ? 1.586 9.197 -27.407 1.00 90.06 123 MET A O 1
ATOM 1019 N N . GLN A 1 124 ? 2.484 11.237 -27.579 1.00 89.12 124 GLN A N 1
ATOM 1020 C CA . GLN A 1 124 ? 1.938 11.513 -28.908 1.00 89.12 124 GLN A CA 1
ATOM 1021 C C . GLN A 1 124 ? 2.856 11.039 -30.036 1.00 89.12 124 GLN A C 1
ATOM 1023 O O . GLN A 1 124 ? 2.371 10.702 -31.113 1.00 89.12 124 GLN A O 1
ATOM 1028 N N . THR A 1 125 ? 4.169 11.030 -29.805 1.00 88.56 125 THR A N 1
ATOM 1029 C CA . THR A 1 125 ? 5.171 10.856 -30.868 1.00 88.56 125 THR A CA 1
ATOM 1030 C C . THR A 1 125 ? 5.808 9.472 -30.889 1.00 88.56 125 THR A C 1
ATOM 1032 O O . THR A 1 125 ? 6.097 8.960 -31.967 1.00 88.56 125 THR A O 1
ATOM 1035 N N . GLN A 1 126 ? 6.011 8.851 -29.725 1.00 85.56 126 GLN A N 1
ATOM 1036 C CA . GLN A 1 126 ? 6.796 7.618 -29.595 1.00 85.56 126 GLN A CA 1
ATOM 1037 C C . GLN A 1 126 ? 6.057 6.482 -28.882 1.00 85.56 126 GLN A C 1
ATOM 1039 O O . GLN A 1 126 ? 6.438 5.316 -28.994 1.00 85.56 126 GLN A O 1
ATOM 1044 N N . TRP A 1 127 ? 4.985 6.792 -28.152 1.00 85.94 127 TRP A N 1
ATOM 1045 C CA . TRP A 1 127 ? 4.268 5.794 -27.370 1.00 85.94 127 TRP A CA 1
ATOM 1046 C C . TRP A 1 127 ? 3.611 4.717 -28.241 1.00 85.94 127 TRP A C 1
ATOM 1048 O O . TRP A 1 127 ? 2.855 5.031 -29.167 1.00 85.94 127 TRP A O 1
ATOM 1058 N N . PRO A 1 128 ? 3.798 3.426 -27.914 1.00 84.81 128 PRO A N 1
ATOM 1059 C CA . PRO A 1 128 ? 3.237 2.320 -28.678 1.00 84.81 128 PRO A CA 1
ATOM 1060 C C . PRO A 1 128 ? 1.748 2.100 -28.348 1.00 84.81 128 PRO A C 1
ATOM 1062 O O . PRO A 1 128 ? 1.343 1.015 -27.921 1.00 84.81 128 PRO A O 1
ATOM 1065 N N . ALA A 1 129 ? 0.909 3.119 -28.565 1.00 82.69 129 ALA A N 1
ATOM 1066 C CA . ALA A 1 129 ? -0.498 3.159 -28.157 1.00 82.69 129 ALA A CA 1
ATOM 1067 C C . ALA A 1 129 ? -1.298 1.933 -28.626 1.00 82.69 129 ALA A C 1
ATOM 1069 O O . ALA A 1 129 ? -2.061 1.348 -27.859 1.00 82.69 129 ALA A O 1
ATOM 1070 N N . ILE A 1 130 ? -1.089 1.500 -29.873 1.00 83.81 130 ILE A N 1
ATOM 1071 C CA . ILE A 1 130 ? -1.775 0.333 -30.445 1.00 83.81 130 ILE A CA 1
ATOM 1072 C C . ILE A 1 130 ? -1.357 -0.950 -29.717 1.00 83.81 130 ILE A C 1
ATOM 1074 O O . ILE A 1 130 ? -2.216 -1.744 -29.334 1.00 83.81 130 ILE A O 1
ATOM 1078 N N . ARG A 1 131 ? -0.051 -1.139 -29.476 1.00 83.88 131 ARG A N 1
ATOM 1079 C CA . ARG A 1 131 ? 0.476 -2.334 -28.794 1.00 83.88 131 ARG A CA 1
ATOM 1080 C C . ARG A 1 131 ? -0.016 -2.393 -27.352 1.00 83.88 131 ARG A C 1
ATOM 1082 O O . ARG A 1 131 ? -0.452 -3.452 -26.910 1.00 83.88 131 ARG A O 1
ATOM 1089 N N . LEU A 1 132 ? -0.031 -1.258 -26.650 1.00 78.75 132 LEU A N 1
ATOM 1090 C CA . LEU A 1 132 ? -0.598 -1.166 -25.306 1.00 78.75 132 LEU A CA 1
ATOM 1091 C C . LEU A 1 132 ? -2.092 -1.502 -25.299 1.00 78.75 132 LEU A C 1
ATOM 1093 O O . LEU A 1 132 ? -2.528 -2.312 -24.488 1.00 78.75 132 LEU A O 1
ATOM 1097 N N . ARG A 1 133 ? -2.893 -0.907 -26.189 1.00 82.12 133 ARG A N 1
ATOM 1098 C CA . ARG A 1 133 ? -4.342 -1.164 -26.235 1.00 82.12 133 ARG A CA 1
ATOM 1099 C C . ARG A 1 133 ? -4.646 -2.632 -26.526 1.00 82.12 133 ARG A C 1
ATOM 1101 O O . ARG A 1 133 ? -5.537 -3.199 -25.899 1.00 82.12 133 ARG A O 1
ATOM 1108 N N . LEU A 1 134 ? -3.896 -3.263 -27.432 1.00 81.69 134 LEU A N 1
ATOM 1109 C CA . LEU A 1 134 ? -4.001 -4.702 -27.694 1.00 81.69 134 LEU A CA 1
ATOM 1110 C C . LEU A 1 134 ? -3.620 -5.524 -26.461 1.00 81.69 134 LEU A C 1
ATOM 1112 O O . LEU A 1 134 ? -4.358 -6.427 -26.075 1.00 81.69 134 LEU A O 1
ATOM 1116 N N . PHE A 1 135 ? -2.517 -5.174 -25.806 1.00 80.00 135 PHE A N 1
ATOM 1117 C CA . PHE A 1 135 ? -2.083 -5.834 -24.584 1.00 80.00 135 PHE A CA 1
ATOM 1118 C C . PHE A 1 135 ? -3.124 -5.731 -23.464 1.00 80.00 135 PHE A C 1
ATOM 1120 O O . PHE A 1 135 ? -3.521 -6.746 -22.901 1.00 80.00 135 PHE A O 1
ATOM 1127 N N . LEU A 1 136 ? -3.639 -4.533 -23.182 1.00 77.94 136 LEU A N 1
ATOM 1128 C CA . LEU A 1 136 ? -4.648 -4.317 -22.145 1.00 77.94 136 LEU A CA 1
ATOM 1129 C C . LEU A 1 136 ? -5.951 -5.067 -22.444 1.00 77.94 136 LEU A C 1
ATOM 1131 O O . LEU A 1 136 ? -6.567 -5.587 -21.518 1.00 77.94 136 LEU A O 1
ATOM 1135 N N . ARG A 1 137 ? -6.340 -5.215 -23.717 1.00 78.06 137 ARG A N 1
ATOM 1136 C CA . ARG A 1 137 ? -7.468 -6.080 -24.111 1.00 78.06 137 ARG A CA 1
ATOM 1137 C C . ARG A 1 137 ? -7.213 -7.557 -23.803 1.00 78.06 137 ARG A C 1
ATOM 1139 O O . ARG A 1 137 ? -8.130 -8.240 -23.357 1.00 78.06 137 ARG A O 1
ATOM 1146 N N . LEU A 1 138 ? -5.987 -8.049 -24.000 1.00 75.25 138 LEU A N 1
ATOM 1147 C CA . LEU A 1 138 ? -5.611 -9.425 -23.652 1.00 75.25 138 LEU A CA 1
ATOM 1148 C C . LEU A 1 138 ? -5.604 -9.642 -22.132 1.00 75.25 138 LEU A C 1
ATOM 1150 O O . LEU A 1 138 ? -6.142 -10.639 -21.648 1.00 75.25 138 LEU A O 1
ATOM 1154 N N . VAL A 1 139 ? -5.054 -8.693 -21.371 1.00 71.31 139 VAL A N 1
ATOM 1155 C CA . VAL A 1 139 ? -5.012 -8.746 -19.899 1.00 71.31 139 VAL A CA 1
ATOM 1156 C C . VAL A 1 139 ? -6.408 -8.663 -19.286 1.00 71.31 139 VAL A C 1
ATOM 1158 O O . VAL A 1 139 ? -6.713 -9.382 -18.339 1.00 71.31 139 VAL A O 1
ATOM 1161 N N . ALA A 1 140 ? -7.273 -7.821 -19.846 1.00 69.19 140 ALA A N 1
ATOM 1162 C CA . ALA A 1 140 ? -8.662 -7.683 -19.425 1.00 69.19 140 ALA A CA 1
ATOM 1163 C C . ALA A 1 140 ? -9.559 -8.845 -19.878 1.00 69.19 140 ALA A C 1
ATOM 1165 O O . ALA A 1 140 ? -10.760 -8.840 -19.594 1.00 69.19 140 ALA A O 1
ATOM 1166 N N . SER A 1 141 ? -9.013 -9.843 -20.585 1.00 69.06 141 SER A N 1
ATOM 1167 C CA . SER A 1 141 ? -9.791 -11.016 -20.965 1.00 69.06 141 SER A CA 1
ATOM 1168 C C . SER A 1 141 ? -10.297 -11.745 -19.712 1.00 69.06 141 SER A C 1
ATOM 1170 O O . SER A 1 141 ? -9.562 -11.862 -18.723 1.00 69.06 141 SER A O 1
ATOM 1172 N N . PRO A 1 142 ? -11.529 -12.290 -19.727 1.00 61.88 142 PRO A N 1
ATOM 1173 C CA . PRO A 1 142 ? -12.103 -12.946 -18.558 1.00 61.88 142 PRO A CA 1
ATOM 1174 C C . PRO A 1 142 ? -11.231 -14.095 -18.067 1.00 61.88 142 PRO A C 1
ATOM 1176 O O . PRO A 1 142 ? -11.144 -14.310 -16.871 1.00 61.88 142 PRO A O 1
ATOM 1179 N N . LEU A 1 143 ? -10.524 -14.793 -18.959 1.00 58.69 143 LEU A N 1
ATOM 1180 C CA . LEU A 1 143 ? -9.630 -15.890 -18.593 1.00 58.69 143 LEU A CA 1
ATOM 1181 C C . LEU A 1 143 ? -8.467 -15.424 -17.700 1.00 58.69 143 LEU A C 1
ATOM 1183 O O . LEU A 1 143 ? -8.193 -16.045 -16.673 1.00 58.69 143 LEU A O 1
ATOM 1187 N N . VAL A 1 144 ? -7.796 -14.333 -18.079 1.00 63.00 144 VAL A N 1
ATOM 1188 C CA . VAL A 1 144 ? -6.672 -13.762 -17.319 1.00 63.00 144 VAL A CA 1
ATOM 1189 C C . VAL A 1 144 ? -7.191 -13.150 -16.018 1.00 63.00 144 VAL A C 1
ATOM 1191 O O . VAL A 1 144 ? -6.665 -13.415 -14.940 1.00 63.00 144 VAL A O 1
ATOM 1194 N N . PHE A 1 145 ? -8.297 -12.417 -16.088 1.00 61.19 145 PHE A N 1
ATOM 1195 C CA . PHE A 1 145 ? -8.838 -11.687 -14.947 1.00 61.19 145 PHE A CA 1
ATOM 1196 C C . PHE A 1 145 ? -9.493 -12.593 -13.885 1.00 61.19 145 PHE A C 1
ATOM 1198 O O . PHE A 1 145 ? -9.256 -12.439 -12.684 1.00 61.19 145 PHE A O 1
ATOM 1205 N N . HIS A 1 146 ? -10.268 -13.594 -14.316 1.00 60.00 146 HIS A N 1
ATOM 1206 C CA . HIS A 1 146 ? -10.973 -14.554 -13.455 1.00 60.00 146 HIS A CA 1
ATOM 1207 C C . HIS A 1 146 ? -10.004 -15.507 -12.744 1.00 60.00 146 HIS A C 1
ATOM 1209 O O . HIS A 1 146 ? -10.224 -15.864 -11.584 1.00 60.00 146 HIS A O 1
ATOM 1215 N N . ARG A 1 147 ? -8.908 -15.888 -13.414 1.00 59.03 147 ARG A N 1
ATOM 1216 C CA . ARG A 1 147 ? -7.909 -16.825 -12.882 1.00 59.03 147 ARG A CA 1
ATOM 1217 C C . ARG A 1 147 ? -6.900 -16.164 -11.940 1.00 59.03 147 ARG A C 1
ATOM 1219 O O . ARG A 1 147 ? -6.375 -16.855 -11.071 1.00 59.03 147 ARG A O 1
ATOM 1226 N N . MET A 1 148 ? -6.616 -14.868 -12.098 1.00 56.56 148 MET A N 1
ATOM 1227 C CA . MET A 1 148 ? -5.453 -14.251 -11.442 1.00 56.56 148 MET A CA 1
ATOM 1228 C C . MET A 1 148 ? -5.774 -13.388 -10.216 1.00 56.56 148 MET A C 1
ATOM 1230 O O . MET A 1 148 ? -4.944 -13.353 -9.311 1.00 56.56 148 MET A O 1
ATOM 1234 N N . LEU A 1 149 ? -6.948 -12.743 -10.131 1.00 55.50 149 LEU A N 1
ATOM 1235 C CA . LEU A 1 149 ? -7.209 -11.747 -9.073 1.00 55.50 149 LEU A CA 1
ATOM 1236 C C . LEU A 1 149 ? -8.338 -12.112 -8.102 1.00 55.50 149 LEU A C 1
ATOM 1238 O O . LEU A 1 149 ? -8.177 -11.937 -6.898 1.00 55.50 149 LEU A O 1
ATOM 1242 N N . TYR A 1 150 ? -9.443 -12.682 -8.589 1.00 55.34 150 TYR A N 1
ATOM 1243 C CA . TYR A 1 150 ? -10.640 -12.893 -7.758 1.00 55.34 150 TYR A CA 1
ATOM 1244 C C . TYR A 1 150 ? -11.050 -14.357 -7.572 1.00 55.34 150 TYR A C 1
ATOM 1246 O O . TYR A 1 150 ? -12.083 -14.603 -6.960 1.00 55.34 150 TYR A O 1
ATOM 1254 N N . LYS A 1 151 ? -10.287 -15.339 -8.086 1.00 54.31 151 LYS A N 1
ATOM 1255 C CA . LYS A 1 151 ? -10.654 -16.777 -8.047 1.00 54.31 151 LYS A CA 1
ATOM 1256 C C . LYS A 1 151 ? -12.131 -17.026 -8.429 1.00 54.31 151 LYS A C 1
ATOM 1258 O O . LYS A 1 151 ? -12.812 -17.837 -7.813 1.00 54.31 151 LYS A O 1
ATOM 1263 N N . GLY A 1 152 ? -12.636 -16.277 -9.405 1.00 47.84 152 GLY A N 1
ATOM 1264 C CA . GLY A 1 152 ? -14.031 -16.349 -9.843 1.00 47.84 152 GLY A CA 1
ATOM 1265 C C . GLY A 1 152 ? -15.079 -15.570 -9.040 1.00 47.84 152 GLY A C 1
ATOM 1266 O O . GLY A 1 152 ? -16.252 -15.649 -9.379 1.00 47.84 152 GLY A O 1
ATOM 1267 N N . ALA A 1 153 ? -14.699 -14.755 -8.050 1.00 46.31 153 ALA A N 1
ATOM 1268 C CA . ALA A 1 153 ? -15.632 -13.957 -7.239 1.00 46.31 153 ALA A CA 1
ATOM 1269 C C . ALA A 1 153 ? -16.132 -12.652 -7.899 1.00 46.31 153 ALA A C 1
ATOM 1271 O O . ALA A 1 153 ? -16.932 -11.928 -7.302 1.00 46.31 153 ALA A O 1
ATOM 1272 N N . LEU A 1 154 ? -15.710 -12.338 -9.132 1.00 50.66 154 LEU A N 1
ATOM 1273 C CA . LEU A 1 154 ? -16.309 -11.251 -9.918 1.00 50.66 154 LEU A CA 1
ATOM 1274 C C . LEU A 1 154 ? -17.664 -11.697 -10.480 1.00 50.66 154 LEU A C 1
ATOM 1276 O O . LEU A 1 154 ? -17.845 -11.877 -11.681 1.00 50.66 154 LEU A O 1
ATOM 1280 N N . ASN A 1 155 ? -18.634 -11.853 -9.585 1.00 44.19 155 ASN A N 1
ATOM 1281 C CA . ASN A 1 155 ? -20.044 -11.920 -9.932 1.00 44.19 155 ASN A CA 1
ATOM 1282 C C . ASN A 1 155 ? -20.543 -10.487 -10.122 1.00 44.19 155 ASN A C 1
ATOM 1284 O O . ASN A 1 155 ? -21.025 -9.836 -9.198 1.00 44.19 155 ASN A O 1
ATOM 1288 N N . GLY A 1 156 ? -20.352 -9.967 -11.326 1.00 48.09 156 GLY A N 1
ATOM 1289 C CA . GLY A 1 156 ? -20.872 -8.673 -11.736 1.00 48.09 156 GLY A CA 1
ATOM 1290 C C . GLY A 1 156 ? -20.774 -8.595 -13.243 1.00 48.09 156 GLY A C 1
ATOM 1291 O O . GLY A 1 156 ? -19.666 -8.610 -13.765 1.00 48.09 156 GLY A O 1
ATOM 1292 N N . GLY A 1 157 ? -21.919 -8.566 -13.925 1.00 49.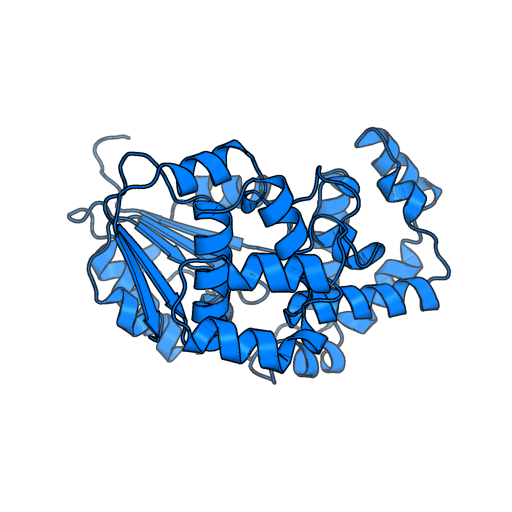72 157 GLY A N 1
ATOM 1293 C CA . GLY A 1 157 ? -22.087 -8.727 -15.375 1.00 49.72 157 GLY A CA 1
ATOM 1294 C C . GLY A 1 157 ? -21.468 -7.641 -16.265 1.00 49.72 157 GLY A C 1
ATOM 1295 O O . GLY A 1 157 ? -22.084 -7.232 -17.243 1.00 49.72 157 GLY A O 1
ATOM 1296 N N . ARG A 1 158 ? -20.265 -7.152 -15.951 1.00 56.34 158 ARG A N 1
ATOM 1297 C CA . ARG A 1 158 ? -19.465 -6.333 -16.859 1.00 56.34 158 ARG A CA 1
ATOM 1298 C C . ARG A 1 158 ? -18.816 -7.249 -17.888 1.00 56.34 158 ARG A C 1
ATOM 1300 O O . ARG A 1 158 ? -18.147 -8.218 -17.535 1.00 56.34 158 ARG A O 1
ATOM 1307 N N . SER A 1 159 ? -19.008 -6.932 -19.164 1.00 57.19 159 SER A N 1
ATOM 1308 C CA . SER A 1 159 ? -18.307 -7.619 -20.243 1.00 57.19 159 SER A CA 1
ATOM 1309 C C . SER A 1 159 ? -16.795 -7.373 -20.141 1.00 57.19 159 SER A C 1
ATOM 1311 O O . SER A 1 159 ? -16.348 -6.339 -19.636 1.00 57.19 159 SER A O 1
ATOM 1313 N N . ALA A 1 160 ? -15.995 -8.306 -20.664 1.00 60.38 160 ALA A N 1
ATOM 1314 C CA . ALA A 1 160 ? -14.542 -8.150 -20.800 1.00 60.38 160 ALA A CA 1
ATOM 1315 C C . ALA A 1 160 ? -14.148 -6.821 -21.463 1.00 60.38 160 ALA A C 1
ATOM 1317 O O . ALA A 1 160 ? -13.170 -6.176 -21.096 1.00 60.38 160 ALA A O 1
ATOM 1318 N N . GLU A 1 161 ? -14.950 -6.407 -22.442 1.00 59.88 161 GLU A N 1
ATOM 1319 C CA . GLU A 1 161 ? -14.761 -5.187 -23.214 1.00 59.88 161 GLU A CA 1
ATOM 1320 C C . GLU A 1 161 ? -14.960 -3.922 -22.366 1.00 59.88 161 GLU A C 1
ATOM 1322 O O . GLU A 1 161 ? -14.182 -2.971 -22.479 1.00 59.88 161 GLU A O 1
ATOM 1327 N N . SER A 1 162 ? -15.929 -3.933 -21.442 1.00 71.12 162 SER A N 1
ATOM 1328 C CA . SER A 1 162 ? -16.124 -2.852 -20.469 1.00 71.12 162 SER A CA 1
ATOM 1329 C C . SER A 1 162 ? -14.918 -2.723 -19.536 1.00 71.12 162 SER A C 1
ATOM 1331 O O . SER A 1 162 ? -14.428 -1.619 -19.308 1.00 71.12 162 SER A O 1
ATOM 1333 N N . LEU A 1 163 ? -14.383 -3.846 -19.055 1.00 71.62 163 LEU A N 1
ATOM 1334 C CA . LEU A 1 163 ? -13.213 -3.857 -18.181 1.00 71.62 163 LEU A CA 1
ATOM 1335 C C . LEU A 1 163 ? -11.939 -3.384 -18.897 1.00 71.62 163 LEU A C 1
ATOM 1337 O O . LEU A 1 163 ? -11.205 -2.559 -18.355 1.00 71.62 163 LEU A O 1
ATOM 1341 N N . ALA A 1 164 ? -11.693 -3.864 -20.118 1.00 73.81 164 ALA A N 1
ATOM 1342 C CA . ALA A 1 164 ? -10.564 -3.425 -20.938 1.00 73.81 164 ALA A CA 1
ATOM 1343 C C . ALA A 1 164 ? -10.599 -1.912 -21.167 1.00 73.81 164 ALA A C 1
ATOM 1345 O O . ALA A 1 164 ? -9.582 -1.235 -21.031 1.00 73.81 164 ALA A O 1
ATOM 1346 N N . THR A 1 165 ? -11.785 -1.383 -21.471 1.00 79.00 165 THR A N 1
ATOM 1347 C CA . THR A 1 165 ? -12.001 0.050 -21.680 1.00 79.00 165 THR A CA 1
ATOM 1348 C C . THR A 1 165 ? -11.706 0.847 -20.414 1.00 79.00 165 THR A C 1
ATOM 1350 O O . THR A 1 165 ? -10.974 1.829 -20.490 1.00 79.00 165 THR A O 1
ATOM 1353 N N . ILE A 1 166 ? -12.191 0.395 -19.252 1.00 77.62 166 ILE A N 1
ATOM 1354 C CA . ILE A 1 166 ? -11.905 1.037 -17.960 1.00 77.62 166 ILE A CA 1
ATOM 1355 C C . ILE A 1 166 ? -10.396 1.067 -17.697 1.00 77.62 166 ILE A C 1
ATOM 1357 O O . ILE A 1 166 ? -9.858 2.121 -17.383 1.00 77.62 166 ILE A O 1
ATOM 1361 N N . LEU A 1 167 ? -9.695 -0.058 -17.871 1.00 78.00 167 LEU A N 1
ATOM 1362 C CA . LEU A 1 167 ? -8.250 -0.122 -17.632 1.00 78.00 167 LEU A CA 1
ATOM 1363 C C . LEU A 1 167 ? -7.463 0.783 -18.588 1.00 78.00 167 LEU A C 1
ATOM 1365 O O . LEU A 1 167 ? -6.556 1.481 -18.142 1.00 78.00 167 LEU A O 1
ATOM 1369 N N . ILE A 1 168 ? -7.822 0.812 -19.877 1.00 80.75 168 ILE A N 1
ATOM 1370 C CA . ILE A 1 168 ? -7.208 1.714 -20.865 1.00 80.75 168 ILE A CA 1
ATOM 1371 C C . ILE A 1 168 ? -7.435 3.175 -20.466 1.00 80.75 168 ILE A C 1
ATOM 1373 O O . ILE A 1 168 ? -6.480 3.943 -20.429 1.00 80.75 168 ILE A O 1
ATOM 1377 N N . GLN A 1 169 ? -8.668 3.553 -20.124 1.00 82.88 169 GLN A N 1
ATOM 1378 C CA . GLN A 1 169 ? -9.004 4.924 -19.735 1.00 82.88 169 GLN A CA 1
ATOM 1379 C C . GLN A 1 169 ? -8.310 5.346 -18.439 1.00 82.88 169 GLN A C 1
ATOM 1381 O O . GLN A 1 169 ? -7.772 6.449 -18.375 1.00 82.88 169 GLN A O 1
ATOM 1386 N N . SER A 1 170 ? -8.274 4.480 -17.422 1.00 81.50 170 SER A N 1
ATOM 1387 C CA . SER A 1 170 ? -7.534 4.731 -16.181 1.00 81.50 170 SER A CA 1
ATOM 1388 C C . SER A 1 170 ? -6.049 4.930 -16.460 1.00 81.50 170 SER A C 1
ATOM 1390 O O . SER A 1 170 ? -5.446 5.862 -15.936 1.00 81.50 170 SER A O 1
ATOM 1392 N N . PHE A 1 171 ? -5.466 4.100 -17.323 1.00 84.25 171 PHE A N 1
ATOM 1393 C CA . PHE A 1 171 ? -4.053 4.169 -17.664 1.00 84.25 171 PHE A CA 1
ATOM 1394 C C . PHE A 1 171 ? -3.696 5.433 -18.463 1.00 84.25 171 PHE A C 1
ATOM 1396 O O . PHE A 1 171 ? -2.766 6.154 -18.102 1.00 84.25 171 PHE A O 1
ATOM 1403 N N . GLU A 1 172 ? -4.460 5.743 -19.515 1.00 84.81 172 GLU A N 1
ATOM 1404 C CA . GLU A 1 172 ? -4.293 6.970 -20.305 1.00 84.81 172 GLU A CA 1
ATOM 1405 C C . GLU A 1 172 ? -4.526 8.214 -19.435 1.00 84.81 172 GLU A C 1
ATOM 1407 O O . GLU A 1 172 ? -3.744 9.165 -19.490 1.00 84.81 172 GLU A O 1
ATOM 1412 N N . SER A 1 173 ? -5.539 8.187 -18.560 1.00 85.19 173 SER A N 1
ATOM 1413 C CA . SER A 1 173 ? -5.771 9.268 -17.604 1.00 85.19 173 SER A CA 1
ATOM 1414 C C . SER A 1 173 ? -4.594 9.435 -16.648 1.00 85.19 173 SER A C 1
ATOM 1416 O O . SER A 1 173 ? -4.239 10.578 -16.367 1.00 85.19 173 SER A O 1
ATOM 1418 N N . LEU A 1 174 ? -4.010 8.350 -16.134 1.00 87.88 174 LEU A N 1
ATOM 1419 C CA . LEU A 1 174 ? -2.904 8.413 -15.181 1.00 87.88 174 LEU A CA 1
ATOM 1420 C C . LEU A 1 174 ? -1.671 9.056 -15.823 1.00 87.88 174 LEU A C 1
ATOM 1422 O O . LEU A 1 174 ? -1.156 10.045 -15.305 1.00 87.88 174 LEU A O 1
ATOM 1426 N N . LEU A 1 175 ? -1.272 8.576 -17.004 1.00 89.06 175 LEU A N 1
ATOM 1427 C CA . LEU A 1 175 ? -0.145 9.142 -17.752 1.00 89.06 175 LEU A CA 1
ATOM 1428 C C . LEU A 1 175 ? -0.372 10.592 -18.209 1.00 89.06 175 LEU A C 1
ATOM 1430 O O . LEU A 1 175 ? 0.586 11.313 -18.472 1.00 89.06 175 LEU A O 1
ATOM 1434 N N . SER A 1 176 ? -1.619 11.055 -18.306 1.00 87.06 176 SER A N 1
ATOM 1435 C CA . SER A 1 176 ? -1.900 12.458 -18.641 1.00 87.06 176 SER A CA 1
ATOM 1436 C C . SER A 1 176 ? -1.820 13.415 -17.444 1.00 87.06 176 SER A C 1
ATOM 1438 O O . SER A 1 176 ? -1.758 14.631 -17.651 1.00 87.06 176 SER A O 1
ATOM 1440 N N . LYS A 1 177 ? -1.845 12.883 -16.212 1.00 89.00 177 LYS A N 1
ATOM 1441 C CA . LYS A 1 177 ? -1.973 13.650 -14.961 1.00 89.00 177 LYS A CA 1
ATOM 1442 C C . LYS A 1 177 ? -0.698 13.688 -14.126 1.00 89.00 177 LYS A C 1
ATOM 1444 O O . LYS A 1 177 ? -0.430 14.716 -13.516 1.00 89.00 177 LYS A O 1
ATOM 1449 N N . ILE A 1 178 ? 0.059 12.595 -14.087 1.00 91.88 178 ILE A N 1
ATOM 1450 C CA . ILE A 1 178 ? 1.276 12.477 -13.273 1.00 91.88 178 ILE A CA 1
ATOM 1451 C C . ILE A 1 178 ? 2.443 11.992 -14.125 1.00 91.88 178 ILE A C 1
ATOM 1453 O O . ILE A 1 178 ? 2.243 11.278 -15.115 1.00 91.88 178 ILE A O 1
ATOM 1457 N N . ARG A 1 179 ? 3.676 12.352 -13.750 1.00 94.44 179 ARG A N 1
ATOM 1458 C CA . ARG A 1 179 ? 4.854 11.804 -14.434 1.00 94.44 179 ARG A CA 1
ATOM 1459 C C . ARG A 1 179 ? 4.976 10.316 -14.115 1.00 94.44 179 ARG A C 1
ATOM 1461 O O . ARG A 1 179 ? 4.699 9.886 -12.998 1.00 94.44 179 ARG A O 1
ATOM 1468 N N . ALA A 1 180 ? 5.432 9.512 -15.069 1.00 93.88 180 ALA A N 1
ATOM 1469 C CA . ALA A 1 180 ? 5.523 8.064 -14.906 1.00 93.88 180 ALA A CA 1
ATOM 1470 C C . ALA A 1 180 ? 6.417 7.679 -13.718 1.00 93.88 180 ALA A C 1
ATOM 1472 O O . ALA A 1 180 ? 6.067 6.790 -12.940 1.00 93.88 180 ALA A O 1
ATOM 1473 N N . ARG A 1 181 ? 7.516 8.419 -13.512 1.00 95.06 181 ARG A N 1
ATOM 1474 C CA . ARG A 1 181 ? 8.414 8.262 -12.358 1.00 95.06 181 ARG A CA 1
ATOM 1475 C C . ARG A 1 181 ? 7.766 8.570 -11.004 1.00 95.06 181 ARG A C 1
ATOM 1477 O O . ARG A 1 181 ? 8.227 8.059 -9.995 1.00 95.06 181 ARG A O 1
ATOM 1484 N N . GLU A 1 182 ? 6.677 9.335 -10.970 1.00 94.00 182 GLU A N 1
ATOM 1485 C CA . GLU A 1 182 ? 5.921 9.664 -9.748 1.00 94.00 182 GLU A CA 1
ATOM 1486 C C . GLU A 1 182 ? 4.855 8.611 -9.412 1.00 94.00 182 GLU A C 1
ATOM 1488 O O . GLU A 1 182 ? 4.197 8.685 -8.375 1.00 94.00 182 GLU A O 1
ATOM 1493 N N . SER A 1 183 ? 4.666 7.605 -10.270 1.00 92.38 183 SER A N 1
ATOM 1494 C CA . SER A 1 183 ? 3.691 6.545 -10.038 1.00 92.38 183 SER A CA 1
ATOM 1495 C C . SER A 1 183 ? 4.365 5.250 -9.607 1.00 92.38 183 SER A C 1
ATOM 1497 O O . SER A 1 183 ? 5.026 4.581 -10.406 1.00 92.38 183 SER A O 1
ATOM 1499 N N . PHE A 1 184 ? 4.101 4.833 -8.367 1.00 91.25 184 PHE A N 1
ATOM 1500 C CA . PHE A 1 184 ? 4.446 3.498 -7.872 1.00 91.25 184 PHE A CA 1
ATOM 1501 C C . PHE A 1 184 ? 3.987 2.401 -8.842 1.00 91.25 184 PHE A C 1
ATOM 1503 O O . PHE A 1 184 ? 4.740 1.494 -9.192 1.00 91.25 184 PHE A O 1
ATOM 1510 N N . PHE A 1 185 ? 2.734 2.507 -9.295 1.00 89.25 185 PHE A N 1
ATOM 1511 C CA . PHE A 1 185 ? 2.103 1.525 -10.165 1.00 89.25 185 PHE A CA 1
ATOM 1512 C C . PHE A 1 185 ? 2.815 1.419 -11.517 1.00 89.25 185 PHE A C 1
ATOM 1514 O O . PHE A 1 185 ? 3.124 0.310 -11.954 1.00 89.25 185 PHE A O 1
ATOM 1521 N N . LEU A 1 186 ? 3.116 2.552 -12.163 1.00 90.06 186 LEU A N 1
ATOM 1522 C CA . LEU A 1 186 ? 3.773 2.548 -13.473 1.00 90.06 186 LEU A CA 1
ATOM 1523 C C . LEU A 1 186 ? 5.213 2.041 -13.377 1.00 90.06 186 LEU A C 1
ATOM 1525 O O . LEU A 1 186 ? 5.617 1.246 -14.223 1.00 90.06 186 LEU A O 1
ATOM 1529 N N . GLN A 1 187 ? 5.967 2.431 -12.344 1.00 92.38 187 GLN A N 1
ATOM 1530 C CA . GLN A 1 187 ? 7.315 1.900 -12.115 1.00 92.38 187 GLN A CA 1
ATOM 1531 C C . GLN A 1 187 ? 7.289 0.373 -11.933 1.00 92.38 187 GLN A C 1
ATOM 1533 O O . GLN A 1 187 ? 8.012 -0.347 -12.621 1.00 92.38 187 GLN A O 1
ATOM 1538 N N . MET A 1 188 ? 6.389 -0.147 -11.092 1.00 90.00 188 MET A N 1
ATOM 1539 C CA . MET A 1 188 ? 6.235 -1.593 -10.896 1.00 90.00 188 MET A CA 1
ATOM 1540 C C . MET A 1 188 ? 5.850 -2.320 -12.186 1.00 90.00 188 MET A C 1
ATOM 1542 O O . MET A 1 188 ? 6.428 -3.360 -12.500 1.00 90.00 188 MET A O 1
ATOM 1546 N N . LEU A 1 189 ? 4.902 -1.771 -12.947 1.00 87.38 189 LEU A N 1
ATOM 1547 C CA . LEU A 1 189 ? 4.432 -2.369 -14.192 1.00 87.38 189 LEU A CA 1
ATOM 1548 C C . LEU A 1 189 ? 5.515 -2.344 -15.281 1.00 87.38 189 LEU A C 1
ATOM 1550 O O . LEU A 1 189 ? 5.781 -3.367 -15.899 1.00 87.38 189 LEU A O 1
ATOM 1554 N N . PHE A 1 190 ? 6.172 -1.212 -15.531 1.00 87.31 190 PHE A N 1
ATOM 1555 C CA . PHE A 1 190 ? 7.084 -1.084 -16.675 1.00 87.31 190 PHE A CA 1
ATOM 1556 C C . PHE A 1 190 ? 8.540 -1.373 -16.366 1.00 87.31 190 PHE A C 1
ATOM 1558 O O . PHE A 1 190 ? 9.237 -1.838 -17.262 1.00 87.31 190 PHE A O 1
ATOM 1565 N N . LEU A 1 191 ? 8.997 -1.167 -15.136 1.00 89.94 191 LEU A N 1
ATOM 1566 C CA . LEU A 1 191 ? 10.399 -1.361 -14.753 1.00 89.94 191 LEU A CA 1
ATOM 1567 C C . LEU A 1 191 ? 10.592 -2.609 -13.892 1.00 89.94 191 LEU A C 1
ATOM 1569 O O . LEU A 1 191 ? 11.716 -3.062 -13.691 1.00 89.94 191 LEU A O 1
ATOM 1573 N N . GLY A 1 192 ? 9.505 -3.160 -13.342 1.00 89.31 192 GLY A N 1
ATOM 1574 C CA . GLY A 1 192 ? 9.558 -4.293 -12.421 1.00 89.31 192 GLY A CA 1
ATOM 1575 C C . GLY A 1 192 ? 10.291 -3.992 -11.109 1.00 89.31 192 GLY A C 1
ATOM 1576 O O . GLY A 1 192 ? 10.596 -4.916 -10.359 1.00 89.31 192 GLY A O 1
ATOM 1577 N N . SER A 1 193 ? 10.604 -2.723 -10.849 1.00 91.50 193 SER A N 1
ATOM 1578 C CA . SER A 1 193 ? 11.368 -2.198 -9.715 1.00 91.50 193 SER A CA 1
ATOM 1579 C C . SER A 1 193 ? 10.958 -0.740 -9.455 1.00 91.50 193 SER A C 1
ATOM 1581 O O . SER A 1 193 ? 10.116 -0.205 -10.175 1.00 91.50 193 SER A O 1
ATOM 1583 N N . LEU A 1 194 ? 11.524 -0.104 -8.423 1.00 93.88 194 LEU A N 1
ATOM 1584 C CA . LEU A 1 194 ? 11.191 1.271 -8.018 1.00 93.88 194 LEU A CA 1
ATOM 1585 C C . LEU A 1 194 ? 12.423 2.193 -8.004 1.00 93.88 194 LEU A C 1
ATOM 1587 O O . LEU A 1 194 ? 12.809 2.674 -6.935 1.00 93.88 194 LEU A O 1
ATOM 1591 N N . PRO A 1 195 ? 13.086 2.416 -9.152 1.00 93.56 195 PRO A N 1
ATOM 1592 C CA . PRO A 1 195 ? 14.327 3.185 -9.195 1.00 93.56 195 PRO A CA 1
ATOM 1593 C C . PRO A 1 195 ? 14.139 4.682 -8.910 1.00 93.56 195 PRO A C 1
ATOM 1595 O O . PRO A 1 195 ? 15.115 5.336 -8.550 1.00 93.56 195 PRO A O 1
ATOM 1598 N N . TYR A 1 196 ? 12.919 5.219 -9.034 1.00 95.25 196 TYR A N 1
ATOM 1599 C CA . TYR A 1 196 ? 12.629 6.642 -8.841 1.00 95.25 196 TYR A CA 1
ATOM 1600 C C . TYR A 1 196 ? 11.895 6.876 -7.508 1.00 95.25 196 TYR A C 1
ATOM 1602 O O . TYR A 1 196 ? 10.725 6.484 -7.375 1.00 95.25 196 TYR A O 1
ATOM 1610 N N . PRO A 1 197 ? 12.543 7.513 -6.511 1.00 95.06 197 PRO A N 1
ATOM 1611 C CA . PRO A 1 197 ? 11.935 7.802 -5.213 1.00 95.06 197 PRO A CA 1
ATOM 1612 C C . PRO A 1 197 ? 10.671 8.658 -5.268 1.00 95.06 197 PRO A C 1
ATOM 1614 O O . PRO A 1 197 ? 9.857 8.601 -4.350 1.00 95.06 197 PRO A O 1
ATOM 1617 N N . GLU A 1 198 ? 10.483 9.432 -6.336 1.00 93.88 198 GLU A N 1
ATOM 1618 C CA . GLU A 1 198 ? 9.322 10.296 -6.547 1.00 93.88 198 GLU A CA 1
ATOM 1619 C C . GLU A 1 198 ? 8.002 9.519 -6.589 1.00 93.88 198 GLU A C 1
ATOM 1621 O O . GLU A 1 198 ? 6.956 10.075 -6.268 1.00 93.88 198 GLU A O 1
ATOM 1626 N N . GLY A 1 199 ? 8.041 8.240 -6.974 1.00 92.50 199 GLY A N 1
ATOM 1627 C CA . GLY A 1 199 ? 6.871 7.363 -6.981 1.00 92.50 199 GLY A CA 1
ATOM 1628 C C . GLY A 1 199 ? 6.794 6.417 -5.793 1.00 92.50 199 GLY A C 1
ATOM 1629 O O . GLY A 1 199 ? 5.947 5.526 -5.787 1.00 92.50 199 GLY A O 1
ATOM 1630 N N . TRP A 1 200 ? 7.663 6.556 -4.793 1.00 93.94 200 TRP A N 1
ATOM 1631 C CA . TRP A 1 200 ? 7.547 5.751 -3.584 1.00 93.94 200 TRP A CA 1
ATOM 1632 C C . TRP A 1 200 ? 6.315 6.174 -2.769 1.00 93.94 200 TRP A C 1
ATOM 1634 O O . TRP A 1 200 ? 5.974 7.354 -2.703 1.00 93.94 200 TRP A O 1
ATOM 1644 N N . PRO A 1 201 ? 5.615 5.224 -2.126 1.00 90.94 201 PRO A N 1
ATOM 1645 C CA . PRO A 1 201 ? 4.400 5.529 -1.389 1.00 90.94 201 PRO A CA 1
ATOM 1646 C C . PRO A 1 201 ? 4.703 6.331 -0.122 1.00 90.94 201 PRO A C 1
ATOM 1648 O O . PRO A 1 201 ? 5.811 6.294 0.421 1.00 90.94 201 PRO A O 1
ATOM 1651 N N . ALA A 1 202 ? 3.663 6.970 0.420 1.00 89.88 202 ALA A N 1
ATOM 1652 C CA . ALA A 1 202 ? 3.763 7.870 1.570 1.00 89.88 202 ALA A CA 1
ATOM 1653 C C . ALA A 1 202 ? 4.435 7.261 2.815 1.00 89.88 202 ALA A C 1
ATOM 1655 O O . ALA A 1 202 ? 4.988 7.986 3.633 1.00 89.88 202 ALA A O 1
ATOM 1656 N N . GLU A 1 203 ? 4.428 5.935 2.983 1.00 91.81 203 GLU A N 1
ATOM 1657 C CA . GLU A 1 203 ? 5.146 5.286 4.092 1.00 91.81 203 GLU A CA 1
ATOM 1658 C C . GLU A 1 203 ? 6.669 5.445 4.046 1.00 91.81 203 GLU A C 1
ATOM 1660 O O . GLU A 1 203 ? 7.328 5.246 5.060 1.00 91.81 203 GLU A O 1
ATOM 1665 N N . THR A 1 204 ? 7.226 5.812 2.894 1.00 93.75 204 THR A N 1
ATOM 1666 C CA . THR A 1 204 ? 8.657 6.079 2.723 1.00 93.75 204 THR A CA 1
ATOM 1667 C C . THR A 1 204 ? 9.026 7.523 3.054 1.00 93.75 204 THR A C 1
ATOM 1669 O O . THR A 1 204 ? 10.213 7.858 3.138 1.00 93.75 204 THR A O 1
ATOM 1672 N N . HIS A 1 205 ? 8.034 8.402 3.228 1.00 92.69 205 HIS A N 1
ATOM 1673 C CA . HIS A 1 205 ? 8.269 9.816 3.475 1.00 92.69 205 HIS A CA 1
ATOM 1674 C C . HIS A 1 205 ? 8.795 10.028 4.896 1.00 92.69 205 HIS A C 1
ATOM 1676 O O . HIS A 1 205 ? 8.301 9.443 5.861 1.00 92.69 205 HIS A O 1
ATOM 1682 N N . THR A 1 206 ? 9.792 10.901 5.032 1.00 93.94 206 THR A N 1
ATOM 1683 C CA . THR A 1 206 ? 10.462 11.165 6.313 1.00 93.94 206 THR A CA 1
ATOM 1684 C C . THR A 1 206 ? 9.487 11.628 7.394 1.00 93.94 206 THR A C 1
ATOM 1686 O O . THR A 1 206 ? 9.562 11.159 8.522 1.00 93.94 206 THR A O 1
ATOM 1689 N N . ASN A 1 207 ? 8.530 12.495 7.060 1.00 92.94 207 ASN A N 1
ATOM 1690 C CA . ASN A 1 207 ? 7.518 12.963 8.010 1.00 92.94 207 ASN A CA 1
ATOM 1691 C C . ASN A 1 207 ? 6.621 11.824 8.532 1.00 92.94 207 ASN A C 1
ATOM 1693 O O . ASN A 1 207 ? 6.299 11.807 9.717 1.00 92.94 207 ASN A O 1
ATOM 1697 N N . VAL A 1 208 ? 6.259 10.857 7.684 1.00 92.75 208 VAL A N 1
ATOM 1698 C CA . VAL A 1 208 ? 5.450 9.693 8.080 1.00 92.75 208 VAL A CA 1
ATOM 1699 C C . VAL A 1 208 ? 6.252 8.747 8.969 1.00 92.75 208 VAL A C 1
ATOM 1701 O O . VAL A 1 208 ? 5.748 8.310 10.002 1.00 92.75 208 VAL A O 1
ATOM 1704 N N . ILE A 1 209 ? 7.506 8.463 8.611 1.00 94.25 209 ILE A N 1
ATOM 1705 C CA . ILE A 1 209 ? 8.396 7.637 9.440 1.00 94.25 209 ILE A CA 1
ATOM 1706 C C . ILE A 1 209 ? 8.600 8.298 10.806 1.00 94.25 209 ILE A C 1
ATOM 1708 O O . ILE A 1 209 ? 8.401 7.648 11.827 1.00 94.25 209 ILE A O 1
ATOM 1712 N N . ASN A 1 210 ? 8.875 9.604 10.842 1.00 93.69 210 ASN A N 1
ATOM 1713 C CA . ASN A 1 210 ? 9.016 10.355 12.090 1.00 93.69 210 ASN A CA 1
ATOM 1714 C C . ASN A 1 210 ? 7.734 10.308 12.936 1.00 93.69 210 ASN A C 1
ATOM 1716 O O . ASN A 1 210 ? 7.806 10.167 14.155 1.00 93.69 210 ASN A O 1
ATOM 1720 N N . ALA A 1 211 ? 6.553 10.399 12.316 1.00 93.75 211 ALA A N 1
ATOM 1721 C CA . ALA A 1 211 ? 5.285 10.273 13.032 1.00 93.75 211 ALA A CA 1
ATOM 1722 C C . ALA A 1 211 ? 5.143 8.890 13.690 1.00 93.75 211 ALA A C 1
ATOM 1724 O O . ALA A 1 211 ? 4.801 8.804 14.869 1.00 93.75 211 ALA A O 1
ATOM 1725 N N . VAL A 1 212 ? 5.478 7.811 12.975 1.00 94.44 212 VAL A N 1
ATOM 1726 C CA . VAL A 1 212 ? 5.485 6.442 13.525 1.00 94.44 212 VAL A CA 1
ATOM 1727 C C . VAL A 1 212 ? 6.511 6.307 14.658 1.00 94.44 212 VAL A C 1
ATOM 1729 O O . VAL A 1 212 ? 6.185 5.797 15.734 1.00 94.44 212 VAL A O 1
ATOM 1732 N N . GLN A 1 213 ? 7.727 6.820 14.467 1.00 94.62 213 GLN A N 1
ATOM 1733 C CA . GLN A 1 213 ? 8.799 6.817 15.469 1.00 94.62 213 GLN A CA 1
ATOM 1734 C C . GLN A 1 213 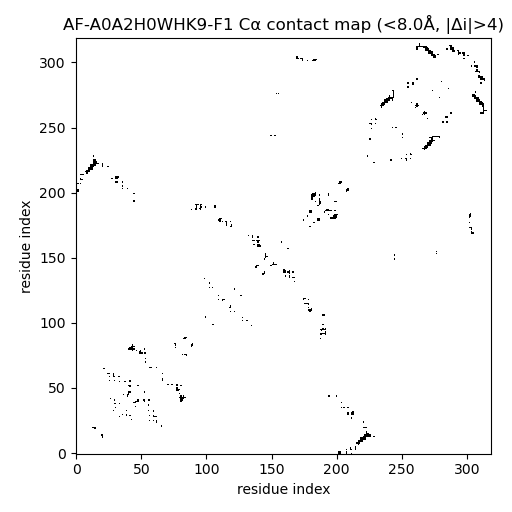? 8.408 7.548 16.756 1.00 94.62 213 GLN A C 1
ATOM 1736 O O . GLN A 1 213 ? 8.683 7.054 17.849 1.00 94.62 213 GLN A O 1
ATOM 1741 N N . ASN A 1 214 ? 7.666 8.648 16.648 1.00 94.06 214 ASN A N 1
ATOM 1742 C CA . ASN A 1 214 ? 7.224 9.438 17.797 1.00 94.06 214 ASN A CA 1
ATOM 1743 C C . ASN A 1 214 ? 5.899 8.967 18.413 1.00 94.06 214 ASN A C 1
ATOM 1745 O O . ASN A 1 214 ? 5.561 9.398 19.513 1.00 94.06 214 ASN A O 1
ATOM 1749 N N . PHE A 1 215 ? 5.160 8.072 17.754 1.00 94.81 215 PHE A N 1
ATOM 1750 C CA . PHE A 1 215 ? 3.875 7.576 18.247 1.00 94.81 215 PHE A CA 1
ATOM 1751 C C . PHE A 1 215 ? 3.995 6.869 19.605 1.00 94.81 215 PHE A C 1
ATOM 1753 O O . PHE A 1 215 ? 4.723 5.884 19.723 1.00 94.81 215 PHE A O 1
ATOM 1760 N N . GLN A 1 216 ? 3.259 7.343 20.611 1.00 92.75 216 GLN A N 1
ATOM 1761 C CA . GLN A 1 216 ? 3.238 6.757 21.963 1.00 92.75 216 GLN A CA 1
ATOM 1762 C C . GLN A 1 216 ? 1.948 5.981 22.265 1.00 92.75 216 GLN A C 1
ATOM 1764 O O . GLN A 1 216 ? 1.806 5.409 23.344 1.00 92.75 216 GLN A O 1
ATOM 1769 N N . GLY A 1 217 ? 0.993 5.976 21.331 1.00 93.62 217 GLY A N 1
ATOM 1770 C CA . GLY A 1 217 ? -0.258 5.249 21.491 1.00 93.62 217 GLY A CA 1
ATOM 1771 C C . GLY A 1 217 ? -0.087 3.733 21.371 1.00 93.62 217 GLY A C 1
ATOM 1772 O O . GLY A 1 217 ? 0.980 3.208 21.038 1.00 93.62 217 GLY A O 1
ATOM 1773 N N . LYS A 1 218 ? -1.176 3.007 21.622 1.00 94.81 218 LYS A N 1
ATOM 1774 C CA . LYS A 1 218 ? -1.208 1.541 21.519 1.00 94.81 218 LYS A CA 1
ATOM 1775 C C . LYS A 1 218 ? -1.446 1.108 20.074 1.00 94.81 218 LYS A C 1
ATOM 1777 O O . LYS A 1 218 ? -2.326 1.649 19.414 1.00 94.81 218 LYS A O 1
ATOM 1782 N N . VAL A 1 219 ? -0.718 0.102 19.599 1.00 95.62 219 VAL A N 1
ATOM 1783 C CA . VAL A 1 219 ? -1.019 -0.565 18.322 1.00 95.62 219 VAL A CA 1
ATOM 1784 C C . VAL A 1 219 ? -1.438 -1.994 18.604 1.00 95.62 219 VAL A C 1
ATOM 1786 O O . VAL A 1 219 ? -0.710 -2.732 19.264 1.00 95.62 219 VAL A O 1
ATOM 1789 N N . ILE A 1 220 ? -2.620 -2.362 18.122 1.00 96.19 220 ILE A N 1
ATOM 1790 C CA . ILE A 1 220 ? -3.241 -3.663 18.351 1.00 96.19 220 ILE A CA 1
ATOM 1791 C C . ILE A 1 220 ? -3.440 -4.329 16.991 1.00 96.19 220 ILE A C 1
ATOM 1793 O O . ILE A 1 220 ? -3.932 -3.700 16.054 1.00 96.19 220 ILE A O 1
ATOM 1797 N N . PHE A 1 221 ? -3.036 -5.591 16.887 1.00 96.56 221 PHE A N 1
ATOM 1798 C CA . PHE A 1 221 ? -3.183 -6.407 15.685 1.00 96.56 221 PHE A CA 1
ATOM 1799 C C . PHE A 1 221 ? -4.204 -7.506 15.967 1.00 96.56 221 PHE A C 1
ATOM 1801 O O . PHE A 1 221 ? -4.022 -8.274 16.910 1.00 96.56 221 PHE A O 1
ATOM 1808 N N . GLU A 1 222 ? -5.263 -7.583 15.165 1.00 96.69 222 GLU A N 1
ATOM 1809 C CA . GLU A 1 222 ? -6.385 -8.496 15.402 1.00 96.69 222 GLU A CA 1
ATOM 1810 C C . GLU A 1 222 ? -6.685 -9.324 14.153 1.00 96.69 222 GLU A C 1
ATOM 1812 O O . GLU A 1 222 ? -6.939 -8.787 13.072 1.00 96.69 222 GLU A O 1
ATOM 1817 N N . ASN A 1 223 ? -6.668 -10.649 14.309 1.00 97.25 223 ASN A N 1
ATOM 1818 C CA . ASN A 1 223 ? -7.066 -11.571 13.253 1.00 97.25 223 ASN A CA 1
ATOM 1819 C C . ASN A 1 223 ? -8.582 -11.759 13.279 1.00 97.25 223 ASN A C 1
ATOM 1821 O O . ASN A 1 223 ? -9.101 -12.649 13.946 1.00 97.25 223 ASN A O 1
ATOM 1825 N N . THR A 1 224 ? -9.282 -10.863 12.595 1.00 95.94 224 THR A N 1
ATOM 1826 C CA . THR A 1 224 ? -10.743 -10.831 12.534 1.00 95.94 224 THR A CA 1
ATOM 1827 C C . THR A 1 224 ? -11.205 -10.303 11.179 1.00 95.94 224 THR A C 1
ATOM 1829 O O . THR A 1 224 ? -10.429 -9.689 10.438 1.00 95.94 224 THR A O 1
ATOM 1832 N N . ASP A 1 225 ? -12.460 -10.563 10.827 1.00 93.50 225 ASP A N 1
ATOM 1833 C CA . ASP A 1 225 ? -13.067 -10.024 9.618 1.00 93.50 225 ASP A CA 1
ATOM 1834 C C . ASP A 1 225 ? -13.578 -8.589 9.815 1.00 93.50 225 ASP A C 1
ATOM 1836 O O . ASP A 1 225 ? -13.775 -8.104 10.931 1.00 93.50 225 ASP A O 1
ATOM 1840 N N . LEU A 1 226 ? -13.783 -7.894 8.694 1.00 92.88 226 LEU A N 1
ATOM 1841 C CA . LEU A 1 226 ? -14.198 -6.495 8.695 1.00 92.88 226 LEU A CA 1
ATOM 1842 C C . LEU A 1 226 ? -15.563 -6.286 9.361 1.00 92.88 226 LEU A C 1
ATOM 1844 O O . LEU A 1 226 ? -15.737 -5.277 10.032 1.00 92.88 226 LEU A O 1
ATOM 1848 N N . VAL A 1 227 ? -16.524 -7.197 9.184 1.00 91.94 227 VAL A N 1
ATOM 1849 C CA . VAL A 1 227 ? -17.874 -7.033 9.744 1.00 91.94 227 VAL A CA 1
ATOM 1850 C C . VAL A 1 227 ? -17.806 -7.117 11.265 1.00 91.94 227 VAL A C 1
ATOM 1852 O O . VAL A 1 227 ? -18.275 -6.203 11.936 1.00 91.94 227 VAL A O 1
ATOM 1855 N N . THR A 1 228 ? -17.125 -8.133 11.798 1.00 92.81 228 THR A N 1
ATOM 1856 C CA . THR A 1 228 ? -16.905 -8.284 13.244 1.00 92.81 228 THR A CA 1
ATOM 1857 C C . THR A 1 228 ? -16.146 -7.088 13.832 1.00 92.81 228 THR A C 1
ATOM 1859 O O . THR A 1 228 ? -16.500 -6.568 14.888 1.00 92.81 228 THR A O 1
ATOM 1862 N N . ALA A 1 229 ? -15.117 -6.582 13.145 1.00 93.44 229 ALA A N 1
ATOM 1863 C CA . ALA A 1 229 ? -14.354 -5.431 13.633 1.00 93.44 229 ALA A CA 1
ATOM 1864 C C . ALA A 1 229 ? -15.181 -4.137 13.735 1.00 93.44 229 ALA A C 1
ATOM 1866 O O . ALA A 1 229 ? -14.918 -3.314 14.616 1.00 93.44 229 ALA A O 1
ATOM 1867 N N . MET A 1 230 ? -16.176 -3.960 12.860 1.00 91.25 230 MET A N 1
ATOM 1868 C CA . MET A 1 230 ? -17.049 -2.779 12.839 1.00 91.25 230 MET A CA 1
ATOM 1869 C C . MET A 1 230 ? -18.014 -2.715 14.032 1.00 91.25 230 MET A C 1
ATOM 1871 O O . MET A 1 230 ? -18.564 -1.648 14.305 1.00 91.25 230 MET A O 1
ATOM 1875 N N . GLU A 1 231 ? -18.209 -3.815 14.766 1.00 89.00 231 GLU A N 1
ATOM 1876 C CA . GLU A 1 231 ? -19.019 -3.829 15.993 1.00 89.00 231 GLU A CA 1
ATOM 1877 C C . GLU A 1 231 ? -18.351 -3.045 17.129 1.00 89.00 231 GLU A C 1
ATOM 1879 O O . GLU A 1 231 ? -19.019 -2.447 17.974 1.00 89.00 231 GLU A O 1
ATOM 1884 N N . SER A 1 232 ? -17.019 -2.995 17.126 1.00 89.69 232 SER A N 1
ATOM 1885 C CA . SER A 1 232 ? -16.252 -2.272 18.134 1.00 89.69 232 SER A CA 1
ATOM 1886 C C . SER A 1 232 ? -16.337 -0.751 17.971 1.00 89.69 232 SER A C 1
ATOM 1888 O O . SER A 1 232 ? -16.678 -0.241 16.905 1.00 89.69 232 SER A O 1
ATOM 1890 N N . ASP A 1 233 ? -15.952 -0.010 19.007 1.00 89.62 233 ASP A N 1
ATOM 1891 C CA . ASP A 1 233 ? -15.889 1.451 18.946 1.00 89.62 233 ASP A CA 1
ATOM 1892 C C . ASP A 1 233 ? -14.613 1.962 18.270 1.00 89.62 233 ASP A C 1
ATOM 1894 O O . ASP A 1 233 ? -13.519 1.411 18.440 1.00 89.62 233 ASP A O 1
ATOM 1898 N N . PHE A 1 234 ? -14.782 3.019 17.476 1.00 91.12 234 PHE A N 1
ATOM 1899 C CA . PHE A 1 234 ? -13.725 3.747 16.787 1.00 91.12 234 PHE A CA 1
ATOM 1900 C C . PHE A 1 234 ? -14.225 5.140 16.395 1.00 91.12 234 PHE A C 1
ATOM 1902 O O . PHE A 1 234 ? -15.378 5.299 16.007 1.00 91.12 234 PHE A O 1
ATOM 1909 N N . ASP A 1 235 ? -13.330 6.126 16.407 1.00 91.44 235 ASP A N 1
ATOM 1910 C CA . ASP A 1 235 ? -13.621 7.476 15.898 1.00 91.44 235 ASP A CA 1
ATOM 1911 C C . ASP A 1 235 ? -13.380 7.572 14.380 1.00 91.44 235 ASP A C 1
ATOM 1913 O O . ASP A 1 235 ? -13.943 8.411 13.672 1.00 91.44 235 ASP A O 1
ATOM 1917 N N . PHE A 1 236 ? -12.513 6.698 13.859 1.00 92.94 236 PHE A N 1
ATOM 1918 C CA . PHE A 1 236 ? -12.117 6.686 12.458 1.00 92.94 236 PHE A CA 1
ATOM 1919 C C . PHE A 1 236 ? -11.835 5.273 11.937 1.00 92.94 236 PHE A C 1
ATOM 1921 O O . PHE A 1 236 ? -11.044 4.531 12.523 1.00 92.94 236 PHE A O 1
ATOM 1928 N N . ALA A 1 237 ? -12.411 4.935 10.783 1.00 93.81 237 ALA A N 1
ATOM 1929 C CA . ALA A 1 237 ? -12.132 3.703 10.054 1.00 93.81 237 ALA A CA 1
ATOM 1930 C C . ALA A 1 237 ? -11.468 3.989 8.700 1.00 93.81 237 ALA A C 1
ATOM 1932 O O . ALA A 1 237 ? -11.963 4.759 7.877 1.00 93.81 237 ALA A O 1
ATOM 1933 N N . SER A 1 238 ? -10.353 3.305 8.435 1.00 94.12 238 SER A N 1
ATOM 1934 C CA . SER A 1 238 ? -9.669 3.330 7.142 1.00 94.12 238 SER A CA 1
ATOM 1935 C C . SER A 1 238 ? -9.760 1.957 6.491 1.00 94.12 238 SER A C 1
ATOM 1937 O O . SER A 1 238 ? -8.906 1.098 6.691 1.00 94.12 238 SER A O 1
ATOM 1939 N N . VAL A 1 239 ? -10.790 1.751 5.679 1.00 93.62 239 VAL A N 1
ATOM 1940 C CA . VAL A 1 239 ? -11.023 0.481 4.992 1.00 93.62 239 VAL A CA 1
ATOM 1941 C C . VAL A 1 239 ? -10.302 0.512 3.645 1.00 93.62 239 VAL A C 1
ATOM 1943 O O . VAL A 1 239 ? -10.539 1.392 2.811 1.00 93.62 239 VAL A O 1
ATOM 1946 N N . SER A 1 240 ? -9.349 -0.400 3.453 1.00 87.94 240 SER A N 1
ATOM 1947 C CA . SER A 1 240 ? -8.671 -0.590 2.161 1.00 87.94 240 SER A CA 1
ATOM 1948 C C . SER A 1 240 ? -9.644 -1.196 1.130 1.00 87.94 240 SER A C 1
ATOM 1950 O O . SER A 1 240 ? -10.855 -1.143 1.319 1.00 87.94 240 SER A O 1
ATOM 1952 N N . ASP A 1 241 ? -9.146 -1.818 0.063 1.00 88.25 241 ASP A N 1
ATOM 1953 C CA . ASP A 1 241 ? -9.938 -2.461 -1.003 1.00 88.25 241 ASP A CA 1
ATOM 1954 C C . ASP A 1 241 ? -10.785 -3.683 -0.560 1.00 88.25 241 ASP A C 1
ATOM 1956 O O . ASP A 1 241 ? -11.216 -4.493 -1.372 1.00 88.25 241 ASP A O 1
ATOM 1960 N N . VAL A 1 242 ? -11.046 -3.857 0.737 1.00 88.06 242 VAL A N 1
ATOM 1961 C CA . VAL A 1 242 ? -11.723 -5.037 1.300 1.00 88.06 242 VAL A CA 1
ATOM 1962 C C . VAL A 1 242 ? -13.177 -5.130 0.832 1.00 88.06 242 VAL A C 1
ATOM 1964 O O . VAL A 1 242 ? -13.647 -6.219 0.503 1.00 88.06 242 VAL A O 1
ATOM 1967 N N . ILE A 1 243 ? -13.879 -3.995 0.722 1.00 89.12 243 ILE A N 1
ATOM 1968 C CA . ILE A 1 243 ? -15.301 -3.960 0.329 1.00 89.12 243 ILE A CA 1
ATOM 1969 C C . ILE A 1 243 ? -15.547 -4.494 -1.091 1.00 89.12 243 ILE A C 1
ATOM 1971 O O . ILE A 1 243 ? -16.651 -4.938 -1.407 1.00 89.12 243 ILE A O 1
ATOM 1975 N N . SER A 1 244 ? -14.515 -4.513 -1.938 1.00 84.06 244 SER A N 1
ATOM 1976 C CA . SER A 1 244 ? -14.568 -5.081 -3.289 1.00 84.06 244 SER A CA 1
ATOM 1977 C C . SER A 1 244 ? -14.616 -6.612 -3.290 1.00 84.06 244 SER A C 1
ATOM 1979 O O . SER A 1 244 ? -15.047 -7.208 -4.278 1.00 84.06 244 SER A O 1
ATOM 1981 N N . TYR A 1 245 ? -14.208 -7.261 -2.196 1.00 83.12 245 TYR A N 1
ATOM 1982 C CA . TYR A 1 245 ? -14.172 -8.723 -2.061 1.00 83.12 245 TYR A CA 1
ATOM 1983 C C . TYR A 1 245 ? -15.349 -9.288 -1.261 1.00 83.12 245 TYR A C 1
ATOM 1985 O O . TYR A 1 245 ? -15.548 -10.500 -1.276 1.00 83.12 245 TYR A O 1
ATOM 1993 N N . LEU A 1 246 ? -16.141 -8.438 -0.600 1.00 86.81 246 LEU A N 1
ATOM 1994 C CA . LEU A 1 246 ? -17.301 -8.884 0.169 1.00 86.81 246 LEU A CA 1
ATOM 1995 C C . LEU A 1 246 ? -18.404 -9.423 -0.751 1.00 86.81 246 LEU A C 1
ATOM 1997 O O . LEU A 1 246 ? -18.708 -8.849 -1.812 1.00 86.81 246 LEU A O 1
ATOM 2001 N N . ASP A 1 247 ? -19.025 -10.523 -0.328 1.00 86.62 247 ASP A N 1
ATOM 2002 C CA . ASP A 1 247 ? -20.267 -11.000 -0.930 1.00 86.62 247 ASP A CA 1
ATOM 2003 C C . ASP A 1 247 ? -21.449 -10.066 -0.573 1.00 86.62 247 ASP A C 1
ATOM 2005 O O . ASP A 1 247 ? -21.321 -9.211 0.309 1.00 86.62 247 ASP A O 1
ATOM 2009 N N . PRO A 1 248 ? -22.607 -10.172 -1.255 1.00 88.25 248 PRO A N 1
ATOM 2010 C CA . PRO A 1 248 ? -23.737 -9.277 -1.001 1.00 88.25 248 PRO A CA 1
ATOM 2011 C C . PRO A 1 248 ? -24.247 -9.273 0.447 1.00 88.25 248 PRO A C 1
ATOM 2013 O O . PRO A 1 248 ? -24.706 -8.234 0.913 1.00 88.25 248 PRO A O 1
ATOM 2016 N N . ARG A 1 249 ? -24.164 -10.399 1.170 1.00 91.12 249 ARG A N 1
ATOM 2017 C CA . ARG A 1 249 ? -24.602 -10.487 2.571 1.00 91.12 249 ARG A CA 1
ATOM 2018 C C . ARG A 1 249 ? -23.605 -9.787 3.485 1.00 91.12 249 ARG A C 1
ATOM 2020 O O . ARG A 1 249 ? -24.007 -8.961 4.295 1.00 91.12 249 ARG A O 1
ATOM 2027 N N . GLN A 1 250 ? -22.314 -10.066 3.320 1.00 91.62 250 GLN A N 1
ATOM 2028 C CA . GLN A 1 250 ? -21.255 -9.415 4.095 1.00 91.62 250 GLN A CA 1
ATOM 2029 C C . GLN A 1 250 ? -21.227 -7.901 3.864 1.00 91.62 250 GLN A C 1
ATOM 2031 O O . GLN A 1 250 ? -21.039 -7.131 4.800 1.00 91.62 250 GLN A O 1
ATOM 2036 N N . LEU A 1 251 ? -21.441 -7.469 2.620 1.00 91.56 251 LEU A N 1
ATOM 2037 C CA . LEU A 1 251 ? -21.512 -6.057 2.266 1.00 91.56 251 LEU A CA 1
ATOM 2038 C C . LEU A 1 251 ? -22.712 -5.360 2.928 1.00 91.56 251 LEU A C 1
ATOM 2040 O O . LEU A 1 251 ? -22.562 -4.245 3.419 1.00 91.56 251 LEU A O 1
ATOM 2044 N N . ALA A 1 252 ? -23.877 -6.015 2.972 1.00 92.75 252 ALA A N 1
ATOM 2045 C CA . ALA A 1 252 ? -25.050 -5.488 3.667 1.00 92.75 252 ALA A CA 1
ATOM 2046 C C . ALA A 1 252 ? -24.792 -5.336 5.175 1.00 92.75 252 ALA A C 1
ATOM 2048 O O . ALA A 1 252 ? -25.061 -4.274 5.727 1.00 92.75 252 ALA A O 1
ATOM 2049 N N . LEU A 1 253 ? -24.189 -6.346 5.814 1.00 94.31 253 LEU A N 1
ATOM 2050 C CA . LEU A 1 253 ? -23.820 -6.285 7.234 1.00 94.31 253 LEU A CA 1
ATOM 2051 C C . LEU A 1 253 ? -22.796 -5.179 7.523 1.00 94.31 253 LEU A C 1
ATOM 2053 O O . LEU A 1 253 ? -22.928 -4.458 8.508 1.00 94.31 253 LEU A O 1
ATOM 2057 N N . PHE A 1 254 ? -21.800 -5.002 6.648 1.00 94.38 254 PHE A N 1
ATOM 2058 C CA . PHE A 1 254 ? -20.845 -3.897 6.751 1.00 94.38 254 PHE A CA 1
ATOM 2059 C C . PHE A 1 254 ? -21.549 -2.534 6.719 1.00 94.38 254 PHE A C 1
ATOM 2061 O O . PHE A 1 254 ? -21.256 -1.675 7.550 1.00 94.38 254 PHE A O 1
ATOM 2068 N N . PHE A 1 255 ? -22.481 -2.327 5.783 1.00 93.88 255 PHE A N 1
ATOM 2069 C CA . PHE A 1 255 ? -23.210 -1.064 5.686 1.00 93.88 255 PHE A CA 1
ATOM 2070 C C . PHE A 1 255 ? -24.164 -0.834 6.857 1.00 93.88 255 PHE A C 1
ATOM 2072 O O . PHE A 1 255 ? -24.237 0.290 7.343 1.00 93.88 255 PHE A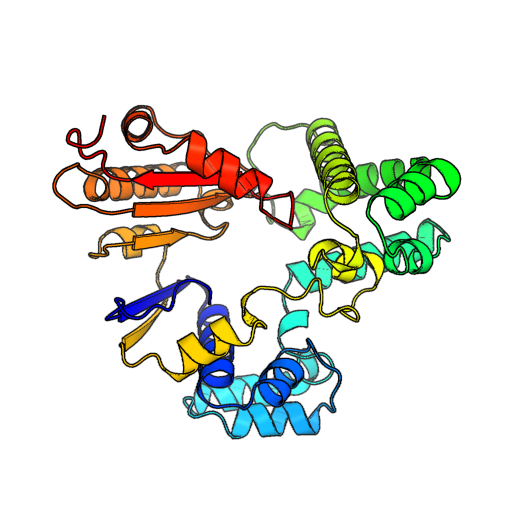 O 1
ATOM 2079 N N . GLU A 1 256 ? -24.832 -1.876 7.353 1.00 92.56 256 GLU A N 1
ATOM 2080 C CA . GLU A 1 256 ? -25.668 -1.785 8.552 1.00 92.56 256 GLU A CA 1
ATOM 2081 C C . GLU A 1 256 ? -24.836 -1.374 9.778 1.00 92.56 256 GLU A C 1
ATOM 2083 O O . GLU A 1 256 ? -25.220 -0.475 10.529 1.00 92.56 256 GLU A O 1
ATOM 2088 N N . ALA A 1 257 ? -23.664 -1.990 9.966 1.00 92.25 257 ALA A N 1
ATOM 2089 C CA . ALA A 1 257 ? -22.750 -1.630 11.045 1.00 92.25 257 ALA A CA 1
ATOM 2090 C C . ALA A 1 257 ? -22.232 -0.192 10.889 1.00 92.25 257 ALA A C 1
ATOM 2092 O O . ALA A 1 257 ? -22.220 0.568 11.855 1.00 92.25 257 ALA A O 1
ATOM 2093 N N . LEU A 1 258 ? -21.858 0.210 9.669 1.00 92.88 258 LEU A N 1
ATOM 2094 C CA . LEU A 1 258 ? -21.400 1.568 9.391 1.00 92.88 258 LEU A CA 1
ATOM 2095 C C . LEU A 1 258 ? -22.489 2.607 9.672 1.00 92.88 258 LEU A C 1
ATOM 2097 O O . LEU A 1 258 ? -22.193 3.616 10.304 1.00 92.88 258 LEU A O 1
ATOM 2101 N N . GLN A 1 259 ? -23.732 2.355 9.255 1.00 90.88 259 GLN A N 1
ATOM 2102 C CA . GLN A 1 259 ? -24.867 3.254 9.478 1.00 90.88 259 GLN A CA 1
ATOM 2103 C C . GLN A 1 259 ? -25.073 3.544 10.966 1.00 90.88 259 GLN A C 1
ATOM 2105 O O . GLN A 1 259 ? -25.227 4.702 11.342 1.00 90.88 259 GLN A O 1
ATOM 2110 N N . LYS A 1 260 ? -24.992 2.516 11.820 1.00 88.94 260 LYS A N 1
ATOM 2111 C CA . LYS A 1 260 ? -25.086 2.671 13.283 1.00 88.94 260 LYS A CA 1
ATOM 2112 C C . LYS A 1 260 ? -23.960 3.533 13.865 1.00 88.94 260 LYS A C 1
ATOM 2114 O O . LYS A 1 260 ? -24.138 4.119 14.927 1.00 88.94 260 LYS A O 1
ATOM 2119 N N . LYS A 1 261 ? -22.798 3.593 13.202 1.00 89.25 261 LYS A N 1
ATOM 2120 C CA . LYS A 1 261 ? -21.620 4.346 13.661 1.00 89.25 261 LYS A CA 1
ATOM 2121 C C . LYS A 1 261 ? -21.585 5.782 13.139 1.00 89.25 261 LYS A C 1
ATOM 2123 O O . LYS A 1 261 ? -21.142 6.654 13.868 1.00 89.25 261 LYS A O 1
ATOM 2128 N N . VAL A 1 262 ? -22.032 6.049 11.909 1.00 85.94 262 VAL A N 1
ATOM 2129 C CA . VAL A 1 262 ? -22.021 7.410 11.322 1.00 85.94 262 VAL A CA 1
ATOM 2130 C C . VAL A 1 262 ? -23.257 8.244 11.671 1.00 85.94 262 VAL A C 1
ATOM 2132 O O . VAL A 1 262 ? -23.434 9.334 11.128 1.00 85.94 262 VAL A O 1
ATOM 2135 N N . ASP A 1 263 ? -24.081 7.756 12.598 1.00 78.12 263 ASP A N 1
ATOM 2136 C CA . ASP A 1 263 ? -25.154 8.521 13.231 1.00 78.12 263 ASP A CA 1
ATOM 2137 C C . ASP A 1 263 ? -24.618 9.885 13.742 1.00 78.12 263 ASP A C 1
ATOM 2139 O O . ASP A 1 263 ? -23.511 9.933 14.302 1.00 78.12 263 ASP A O 1
ATOM 2143 N N . PRO A 1 264 ? -25.358 11.002 13.552 1.00 70.38 264 PRO A N 1
ATOM 2144 C CA . PRO A 1 264 ? -24.974 12.339 14.011 1.00 70.38 264 PRO A CA 1
ATOM 2145 C C . PRO A 1 264 ? -24.441 12.413 15.447 1.00 70.38 264 PRO A C 1
ATOM 2147 O O . PRO A 1 264 ? -23.614 13.274 15.743 1.00 70.38 264 PRO A O 1
ATOM 2150 N N . SER A 1 265 ? -24.858 11.510 16.338 1.00 71.38 265 SER A N 1
ATOM 2151 C CA . SER A 1 265 ? -24.426 11.536 17.737 1.00 71.38 265 SER A CA 1
ATOM 2152 C C . SER A 1 265 ? -22.990 11.046 17.988 1.00 71.38 265 SER A C 1
ATOM 2154 O O . SER A 1 265 ? -22.501 11.214 19.102 1.00 71.38 265 SER A O 1
ATOM 2156 N N . GLN A 1 266 ? -22.336 10.382 17.027 1.00 72.50 266 GLN A N 1
ATOM 2157 C CA . GLN A 1 266 ? -21.108 9.603 17.276 1.00 72.50 266 GLN A CA 1
ATOM 2158 C C . GLN A 1 266 ? -19.821 10.240 16.715 1.00 72.50 266 GLN A C 1
ATOM 2160 O O . GLN A 1 266 ? -18.730 9.800 17.057 1.00 72.50 266 GLN A O 1
ATOM 2165 N N . ASN A 1 267 ? -19.915 11.285 15.879 1.00 83.31 267 ASN A N 1
ATOM 2166 C CA . ASN A 1 267 ? -18.767 11.964 15.246 1.00 83.31 267 ASN A CA 1
ATOM 2167 C C . ASN A 1 267 ? -17.742 11.021 14.564 1.00 83.31 267 ASN A C 1
ATOM 2169 O O . ASN A 1 267 ? -16.537 11.280 14.566 1.00 83.31 267 ASN A O 1
ATOM 2173 N N . VAL A 1 268 ? -18.213 9.916 13.978 1.00 89.94 268 VAL A N 1
ATOM 2174 C CA . VAL A 1 268 ? -17.361 8.906 13.334 1.00 89.94 268 VAL A CA 1
ATOM 2175 C C . VAL A 1 268 ? -17.160 9.225 11.855 1.00 89.94 268 VAL A C 1
ATOM 2177 O O . VAL A 1 268 ? -18.083 9.656 11.156 1.00 89.94 268 VAL A O 1
ATOM 2180 N N . ALA A 1 269 ? -15.9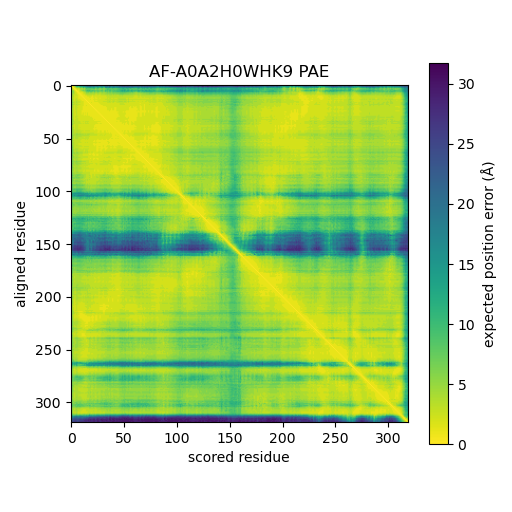57 8.949 11.346 1.00 92.12 269 ALA A N 1
ATOM 2181 C CA . ALA A 1 269 ? -15.671 8.967 9.914 1.00 92.12 269 ALA A CA 1
ATOM 2182 C C . ALA A 1 269 ? -15.138 7.619 9.404 1.00 92.12 269 ALA A C 1
ATOM 2184 O O . ALA A 1 269 ? -14.323 6.959 10.044 1.00 92.12 269 ALA A O 1
ATOM 2185 N N . CYS A 1 270 ? -15.558 7.221 8.205 1.00 94.00 270 CYS A N 1
ATOM 2186 C CA . CYS A 1 270 ? -15.088 6.017 7.530 1.00 94.00 270 CYS A CA 1
ATOM 2187 C C . CYS A 1 270 ? -14.651 6.337 6.100 1.00 94.00 270 CYS A C 1
ATOM 2189 O O . CYS A 1 270 ? -15.438 6.826 5.292 1.00 94.00 270 CYS A O 1
ATOM 2191 N N . VAL A 1 271 ? -13.409 5.994 5.766 1.00 94.31 271 VAL A N 1
ATOM 2192 C CA . VAL A 1 271 ? -12.857 6.089 4.411 1.00 94.31 271 VAL A CA 1
ATOM 2193 C C . VAL A 1 271 ? -12.655 4.684 3.864 1.00 94.31 271 VAL A C 1
ATOM 2195 O O . VAL A 1 271 ? -11.718 3.983 4.259 1.00 94.31 271 VAL A O 1
ATOM 2198 N N . ALA A 1 272 ? -13.508 4.285 2.925 1.00 93.50 272 ALA A N 1
ATOM 2199 C CA . ALA A 1 272 ? -13.392 3.026 2.205 1.00 93.50 272 ALA A CA 1
ATOM 2200 C C . ALA A 1 272 ? -12.866 3.247 0.782 1.00 93.50 272 ALA A C 1
ATOM 2202 O O . ALA A 1 272 ? -13.258 4.185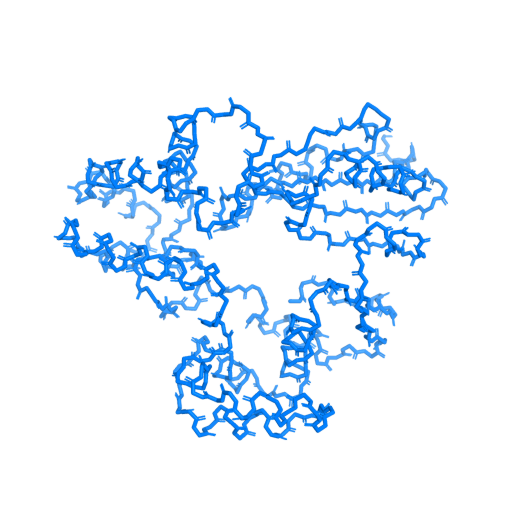 0.088 1.00 93.50 272 ALA A O 1
ATOM 2203 N N . ARG A 1 273 ? -11.970 2.367 0.332 1.00 92.12 273 ARG A N 1
ATOM 2204 C CA . ARG A 1 273 ? -11.489 2.326 -1.056 1.00 92.12 273 ARG A CA 1
ATOM 2205 C C . ARG A 1 273 ? -12.048 1.092 -1.741 1.00 92.12 273 ARG A C 1
ATOM 2207 O O . ARG A 1 273 ? -12.224 0.058 -1.112 1.00 92.12 273 ARG A O 1
ATOM 2214 N N . SER A 1 274 ? -12.331 1.210 -3.029 1.00 88.25 274 SER A N 1
ATOM 2215 C CA . SER A 1 274 ? -12.772 0.086 -3.852 1.00 88.25 274 SER A CA 1
ATOM 2216 C C . SER A 1 274 ? -12.098 0.114 -5.213 1.00 88.25 274 SER A C 1
ATOM 2218 O O . SER A 1 274 ? -11.966 1.175 -5.825 1.00 88.25 274 SER A O 1
ATOM 2220 N N . PHE A 1 275 ? -11.708 -1.050 -5.699 1.00 81.00 275 PHE A N 1
ATOM 2221 C CA . PHE A 1 275 ? -11.078 -1.273 -6.982 1.00 81.00 275 PHE A CA 1
ATOM 2222 C C . PHE A 1 275 ? -11.894 -2.298 -7.770 1.00 81.00 275 PHE A C 1
ATOM 2224 O O . PHE A 1 275 ? -12.262 -3.352 -7.254 1.00 81.00 275 PHE A O 1
ATOM 2231 N N . LEU A 1 276 ? -12.168 -1.979 -9.042 1.00 70.88 276 LEU A N 1
ATOM 2232 C CA . LEU A 1 276 ? -12.887 -2.800 -10.033 1.00 70.88 276 LEU A CA 1
ATOM 2233 C C . LEU A 1 276 ? -14.371 -3.049 -9.724 1.00 70.88 276 LEU A C 1
ATOM 2235 O O . LEU A 1 276 ? -15.230 -2.751 -10.562 1.00 70.88 276 LEU A O 1
ATOM 2239 N N . LYS A 1 277 ? -14.685 -3.571 -8.536 1.00 75.25 277 LYS A N 1
ATOM 2240 C CA . LYS A 1 277 ? -16.041 -3.676 -7.998 1.00 75.25 277 LYS A CA 1
ATOM 2241 C C . LYS A 1 277 ? -16.294 -2.444 -7.143 1.00 75.25 277 LYS A C 1
ATOM 2243 O O . LYS A 1 277 ? -15.644 -2.247 -6.129 1.00 75.25 277 LYS A O 1
ATOM 2248 N N . HIS A 1 278 ? -17.256 -1.625 -7.548 1.00 81.00 278 HIS A N 1
ATOM 2249 C CA . HIS A 1 278 ? -17.664 -0.451 -6.782 1.00 81.00 278 HIS A CA 1
ATOM 2250 C C . HIS A 1 278 ? -19.059 -0.707 -6.222 1.00 81.00 278 HIS A C 1
ATOM 2252 O O . HIS A 1 278 ? -20.028 -0.532 -6.966 1.00 81.00 278 HIS A O 1
ATOM 2258 N N . PRO A 1 279 ? -19.171 -1.167 -4.962 1.00 81.81 279 PRO A N 1
ATOM 2259 C CA . PRO A 1 279 ? -20.447 -1.229 -4.268 1.00 81.81 279 PRO A CA 1
ATOM 2260 C C . PRO A 1 279 ? -21.208 0.088 -4.412 1.00 81.81 279 PRO A C 1
ATOM 2262 O O . PRO A 1 279 ? -20.613 1.160 -4.277 1.00 81.81 279 PRO A O 1
ATOM 2265 N N . ALA A 1 280 ? -22.502 0.003 -4.716 1.00 85.81 280 ALA A N 1
ATOM 2266 C CA . ALA A 1 280 ? -23.375 1.160 -4.609 1.00 85.81 280 ALA A CA 1
ATOM 2267 C C . ALA A 1 280 ? -23.574 1.488 -3.127 1.00 85.81 280 ALA A C 1
ATOM 2269 O O . ALA A 1 280 ? -23.703 0.576 -2.305 1.00 85.81 280 ALA A O 1
ATOM 2270 N N . THR A 1 281 ? -23.589 2.775 -2.802 1.00 89.06 281 THR A N 1
ATOM 2271 C CA . THR A 1 281 ? -23.959 3.245 -1.470 1.00 89.06 281 THR A CA 1
ATOM 2272 C C . THR A 1 281 ? -25.459 2.994 -1.256 1.00 89.06 281 THR A C 1
ATOM 2274 O O . THR A 1 281 ? -26.255 3.342 -2.131 1.00 89.06 281 THR A O 1
ATOM 2277 N N . PRO A 1 282 ? -25.867 2.356 -0.143 1.00 92.75 282 PRO A N 1
ATOM 2278 C CA . PRO A 1 282 ? -27.277 2.226 0.220 1.00 92.75 282 PRO A CA 1
ATOM 2279 C C . PRO A 1 282 ? -27.931 3.592 0.443 1.00 92.75 282 PRO A C 1
ATOM 2281 O O . PRO A 1 282 ? -27.267 4.531 0.885 1.00 92.75 282 PRO A O 1
ATOM 2284 N N . ALA A 1 283 ? -29.236 3.697 0.185 1.00 92.31 283 ALA A N 1
ATOM 2285 C CA . ALA A 1 283 ? -29.974 4.957 0.298 1.00 92.31 283 ALA A CA 1
ATOM 2286 C C . ALA A 1 283 ? -29.889 5.565 1.709 1.00 92.31 283 ALA A C 1
ATOM 2288 O O . ALA A 1 283 ? -29.836 6.780 1.867 1.00 92.31 283 ALA A O 1
ATOM 2289 N N . GLU A 1 284 ? -29.809 4.714 2.726 1.00 91.25 284 GLU A N 1
ATOM 2290 C CA . GLU A 1 284 ? -29.699 5.072 4.136 1.00 91.25 284 GLU A CA 1
ATOM 2291 C C . GLU A 1 284 ? -28.354 5.725 4.485 1.00 91.25 284 GLU A C 1
ATOM 2293 O O . GLU A 1 284 ? -28.261 6.470 5.458 1.00 91.25 284 GLU A O 1
ATOM 2298 N N . LEU A 1 285 ? -27.309 5.460 3.693 1.00 92.12 285 LEU A N 1
ATOM 2299 C CA . LEU A 1 285 ? -25.969 6.014 3.885 1.00 92.12 285 LEU A CA 1
ATOM 2300 C C . LEU A 1 285 ? -25.672 7.225 2.990 1.00 92.12 285 LEU A C 1
ATOM 2302 O O . LEU A 1 285 ? -24.684 7.923 3.225 1.00 92.12 285 LEU A O 1
ATOM 2306 N N . GLU A 1 286 ? -26.513 7.503 1.990 1.00 92.25 286 GLU A N 1
ATOM 2307 C CA . GLU A 1 286 ? -26.360 8.654 1.089 1.00 92.25 286 GLU A CA 1
ATOM 2308 C C . GLU A 1 286 ? -26.260 10.007 1.818 1.00 92.25 286 GLU A C 1
ATOM 2310 O O . GLU A 1 286 ? -25.402 10.800 1.422 1.00 92.25 286 GLU A O 1
ATOM 2315 N N . PRO A 1 287 ? -27.031 10.292 2.891 1.00 91.31 287 PRO A N 1
ATOM 2316 C CA . PRO A 1 287 ? -26.902 11.552 3.630 1.00 91.31 287 PRO A CA 1
ATOM 2317 C C . PRO A 1 287 ? -25.524 11.764 4.275 1.00 91.31 287 PRO A C 1
ATOM 2319 O O . PRO A 1 287 ? -25.104 12.901 4.467 1.00 91.31 287 PRO A O 1
ATOM 2322 N N . TYR A 1 288 ? -24.806 10.681 4.587 1.00 92.19 288 TYR A N 1
ATOM 2323 C CA . TYR A 1 288 ? -23.490 10.726 5.234 1.00 92.19 288 TYR A CA 1
ATOM 2324 C C . TYR A 1 288 ? -22.328 10.722 4.232 1.00 92.19 288 TYR A C 1
ATOM 2326 O O . TYR A 1 288 ? -21.172 10.926 4.621 1.00 92.19 288 TYR A O 1
ATOM 2334 N N . LEU A 1 289 ? -22.609 10.470 2.949 1.00 93.31 289 LEU A N 1
ATOM 2335 C CA . LEU A 1 289 ? -21.604 10.347 1.901 1.00 93.31 289 LEU A CA 1
ATOM 2336 C C . LEU A 1 289 ? -21.048 11.722 1.499 1.00 93.31 289 LEU A C 1
ATOM 2338 O O . LEU A 1 289 ? -21.716 12.541 0.867 1.00 93.31 289 LEU A O 1
ATOM 2342 N N . GLN A 1 290 ? -19.763 11.933 1.762 1.00 93.94 290 GLN A N 1
ATOM 2343 C CA . GLN A 1 290 ? -19.027 13.144 1.407 1.00 93.94 290 GLN A CA 1
ATOM 2344 C C . GLN A 1 290 ? -18.579 13.094 -0.061 1.00 93.94 290 GLN A C 1
ATOM 2346 O O . GLN A 1 290 ? -17.412 12.860 -0.380 1.00 93.94 290 GLN A O 1
ATOM 2351 N N . LYS A 1 291 ? -19.523 13.299 -0.991 1.00 92.88 291 LYS A N 1
ATOM 2352 C CA . LYS A 1 291 ? -19.288 13.164 -2.446 1.00 92.88 291 LYS A CA 1
ATOM 2353 C C . LYS A 1 291 ? -18.151 14.052 -2.961 1.00 92.88 291 LYS A C 1
ATOM 2355 O O . LYS A 1 291 ? -17.356 13.603 -3.784 1.00 92.88 291 LYS A O 1
ATOM 2360 N N . LYS A 1 292 ? -18.060 15.296 -2.474 1.00 93.06 292 LYS A N 1
ATOM 2361 C CA . LYS A 1 292 ? -17.013 16.247 -2.880 1.00 93.06 292 LYS A CA 1
ATOM 2362 C C . LYS A 1 292 ? -15.627 15.784 -2.422 1.00 93.06 292 LYS A C 1
ATOM 2364 O O . LYS A 1 292 ? -14.735 15.659 -3.253 1.00 93.06 292 LYS A O 1
ATOM 2369 N N . GLU A 1 293 ? -15.479 15.450 -1.141 1.00 93.31 293 GLU A N 1
ATOM 2370 C CA . GLU A 1 293 ? -14.216 14.950 -0.579 1.00 93.31 293 GLU A CA 1
ATOM 2371 C C . GLU A 1 293 ? -13.782 13.637 -1.244 1.00 93.31 293 GLU A C 1
ATOM 2373 O O . GLU A 1 293 ? -12.612 13.455 -1.572 1.00 93.31 293 GLU A O 1
ATOM 2378 N N . ALA A 1 294 ? -14.727 12.727 -1.507 1.00 91.69 294 ALA A N 1
ATOM 2379 C CA . ALA A 1 294 ? -14.445 11.476 -2.204 1.00 91.69 294 ALA A CA 1
ATOM 2380 C C . ALA A 1 294 ? -13.915 11.721 -3.628 1.00 91.69 294 ALA A C 1
ATOM 2382 O O . ALA A 1 294 ? -12.973 11.057 -4.064 1.00 91.69 294 ALA A O 1
ATOM 2383 N N . GLN A 1 295 ? -14.481 12.700 -4.341 1.00 91.06 295 GLN A N 1
ATOM 2384 C CA . GLN A 1 295 ? -14.015 13.086 -5.672 1.00 91.06 295 GLN A CA 1
ATOM 2385 C C . GLN A 1 295 ? -12.636 13.761 -5.630 1.00 91.06 295 GLN A C 1
ATOM 2387 O O . GLN A 1 295 ? -11.801 13.493 -6.492 1.00 91.06 295 GLN A O 1
ATOM 2392 N N . GLU A 1 296 ? -12.373 14.608 -4.635 1.00 91.88 296 GLU A N 1
ATOM 2393 C CA . GLU A 1 296 ? -11.063 15.235 -4.418 1.00 91.88 296 GLU A CA 1
ATOM 2394 C C . GLU A 1 296 ? -9.984 14.194 -4.097 1.00 91.88 296 GLU A C 1
ATOM 2396 O O . GLU A 1 296 ? -8.916 14.197 -4.717 1.00 91.88 296 GLU A O 1
ATOM 2401 N N . ALA A 1 297 ? -10.283 13.242 -3.208 1.00 90.50 297 ALA A N 1
ATOM 2402 C CA . ALA A 1 297 ? -9.404 12.114 -2.909 1.00 90.50 297 ALA A CA 1
ATOM 2403 C C . ALA A 1 297 ? -9.108 11.290 -4.171 1.00 90.50 297 ALA A C 1
ATOM 2405 O O . ALA A 1 297 ? -7.960 10.951 -4.440 1.00 90.50 297 ALA A O 1
ATOM 2406 N N . GLN A 1 298 ? -10.119 11.035 -5.005 1.00 87.38 298 GLN A N 1
ATOM 2407 C CA . GLN A 1 298 ? -9.917 10.319 -6.262 1.00 87.38 298 GLN A CA 1
ATOM 2408 C C . GLN A 1 298 ? -9.095 11.114 -7.292 1.00 87.38 298 GLN A C 1
ATOM 2410 O O . GLN A 1 298 ? -8.353 10.523 -8.073 1.00 87.38 298 GLN A O 1
ATOM 2415 N N . ASN A 1 299 ? -9.195 12.444 -7.301 1.00 84.94 299 ASN A N 1
ATOM 2416 C CA . ASN A 1 299 ? -8.423 13.298 -8.207 1.00 84.94 299 ASN A CA 1
ATOM 2417 C C . ASN A 1 299 ? -6.949 13.431 -7.801 1.00 84.94 299 ASN A C 1
ATOM 2419 O O . ASN A 1 299 ? -6.115 13.725 -8.654 1.00 84.94 299 ASN A O 1
ATOM 2423 N N . THR A 1 300 ? -6.647 13.234 -6.518 1.00 84.81 300 THR A N 1
ATOM 2424 C CA . THR A 1 300 ? -5.297 13.332 -5.939 1.00 84.81 300 THR A CA 1
ATOM 2425 C C . THR A 1 300 ? -4.611 11.976 -5.770 1.00 84.81 300 THR A C 1
ATOM 2427 O O . THR A 1 300 ? -3.444 11.916 -5.391 1.00 84.81 300 THR A O 1
ATOM 2430 N N . ASP A 1 301 ? -5.311 10.879 -6.061 1.00 83.81 301 ASP A N 1
ATOM 2431 C CA . ASP A 1 301 ? -4.759 9.533 -5.993 1.00 83.81 301 ASP A CA 1
ATOM 2432 C C . ASP A 1 301 ? -3.790 9.246 -7.154 1.00 83.81 301 ASP A C 1
ATOM 2434 O O . ASP A 1 301 ? -4.158 9.266 -8.330 1.00 83.81 301 ASP A O 1
ATOM 2438 N N . ASN A 1 302 ? -2.550 8.889 -6.811 1.00 79.19 302 ASN A N 1
ATOM 2439 C CA . ASN A 1 302 ? -1.484 8.598 -7.780 1.00 79.19 302 ASN A CA 1
ATOM 2440 C C . ASN A 1 302 ? -1.526 7.162 -8.338 1.00 79.19 302 ASN A C 1
ATOM 2442 O O . ASN A 1 302 ? -0.641 6.768 -9.107 1.00 79.19 302 ASN A O 1
ATOM 2446 N N . THR A 1 303 ? -2.519 6.357 -7.945 1.00 76.25 303 THR A N 1
ATOM 2447 C CA . THR A 1 303 ? -2.735 5.019 -8.515 1.00 76.25 303 THR A CA 1
ATOM 2448 C C . THR A 1 303 ? -3.740 5.050 -9.666 1.00 76.25 303 THR A C 1
ATOM 2450 O O . THR A 1 303 ? -3.623 4.255 -10.593 1.00 76.25 303 THR A O 1
ATOM 2453 N N . GLY A 1 304 ? -4.705 5.979 -9.639 1.00 74.62 304 GLY A N 1
ATOM 2454 C CA . GLY A 1 304 ? -5.707 6.193 -10.687 1.00 74.62 304 GLY A CA 1
ATOM 2455 C C . GLY A 1 304 ? -6.752 5.080 -10.808 1.00 74.62 304 GLY A C 1
ATOM 2456 O O . GLY A 1 304 ? -7.517 5.060 -11.776 1.00 74.62 304 GLY A O 1
ATOM 2457 N N . VAL A 1 305 ? -6.779 4.142 -9.857 1.00 77.62 305 VAL A N 1
ATOM 2458 C CA . VAL A 1 305 ? -7.599 2.924 -9.937 1.00 77.62 305 VAL A CA 1
ATOM 2459 C C . VAL A 1 305 ? -8.626 2.788 -8.816 1.00 77.62 305 VAL A C 1
ATOM 2461 O O . VAL A 1 305 ? -9.631 2.097 -8.991 1.00 77.62 305 VAL A O 1
ATOM 2464 N N . TYR A 1 306 ? -8.421 3.456 -7.682 1.00 85.12 306 TYR A N 1
ATOM 2465 C CA . TYR A 1 306 ? -9.360 3.397 -6.568 1.00 85.12 306 TYR A CA 1
ATOM 2466 C C . TYR A 1 306 ? -10.498 4.392 -6.730 1.00 85.12 306 TYR A C 1
ATOM 2468 O O . TYR A 1 306 ? -10.285 5.557 -7.053 1.00 85.12 306 TYR A O 1
ATOM 2476 N N . ARG A 1 307 ? -11.708 3.941 -6.400 1.00 88.44 307 ARG A N 1
ATOM 2477 C CA . ARG A 1 307 ? -12.827 4.806 -6.032 1.00 88.44 307 ARG A CA 1
ATOM 2478 C C . ARG A 1 307 ? -12.892 4.925 -4.517 1.00 88.44 307 ARG A C 1
ATOM 2480 O O . ARG A 1 307 ? -12.862 3.909 -3.816 1.00 88.44 307 ARG A O 1
ATOM 2487 N N . PHE A 1 308 ? -13.031 6.155 -4.044 1.00 92.75 308 PHE A N 1
ATOM 2488 C CA . PHE A 1 308 ? -13.161 6.481 -2.631 1.00 92.75 308 PHE A CA 1
ATOM 2489 C C . PHE A 1 308 ? -14.634 6.603 -2.243 1.00 92.75 308 PHE A C 1
ATOM 2491 O O . PHE A 1 308 ? -15.444 7.136 -2.997 1.00 92.75 308 PHE A O 1
ATOM 2498 N N . HIS A 1 309 ? -14.957 6.111 -1.052 1.00 93.06 309 HIS A N 1
ATOM 2499 C CA . HIS A 1 309 ? -16.245 6.270 -0.388 1.00 93.06 309 HIS A CA 1
ATOM 2500 C C . HIS A 1 309 ? -15.961 6.832 1.001 1.00 93.06 309 HIS A C 1
ATOM 2502 O O . HIS A 1 309 ? -15.323 6.162 1.816 1.00 93.06 309 HIS A O 1
ATOM 2508 N N . ILE A 1 310 ? -16.368 8.075 1.243 1.00 94.44 310 ILE A N 1
ATOM 2509 C CA . ILE A 1 310 ? -16.086 8.787 2.491 1.00 94.44 310 ILE A CA 1
ATOM 2510 C C . ILE A 1 310 ? -17.411 9.046 3.192 1.00 94.44 310 ILE A C 1
ATOM 2512 O O . ILE A 1 310 ? -18.252 9.768 2.666 1.00 94.44 310 ILE A O 1
ATOM 2516 N N . TYR A 1 311 ? -17.589 8.449 4.363 1.00 93.94 311 TYR A N 1
ATOM 2517 C CA . TYR A 1 311 ? -18.782 8.589 5.188 1.00 93.94 311 TYR A CA 1
ATOM 2518 C C . TYR A 1 311 ? -18.427 9.349 6.456 1.00 93.94 311 TYR A C 1
ATOM 2520 O O . TYR A 1 311 ? -17.423 9.036 7.099 1.00 93.94 311 TYR A O 1
ATOM 2528 N N . ARG A 1 312 ? -19.243 10.333 6.824 1.00 91.44 312 ARG A N 1
ATOM 2529 C CA . ARG A 1 312 ? -19.083 11.096 8.061 1.00 91.44 312 ARG A CA 1
ATOM 2530 C C . ARG A 1 312 ? -20.446 11.551 8.566 1.00 91.44 312 ARG A C 1
ATOM 2532 O O . ARG A 1 312 ? -21.306 11.918 7.768 1.00 91.44 312 ARG A O 1
ATOM 2539 N N . SER A 1 313 ? -20.608 11.568 9.884 1.00 82.88 313 SER A N 1
ATOM 2540 C CA . SER A 1 313 ? -21.738 12.220 10.545 1.00 82.88 313 SER A CA 1
ATOM 2541 C C . SER A 1 313 ? -21.804 13.701 10.150 1.00 82.88 313 SER A C 1
ATOM 2543 O O . SER A 1 313 ? -20.854 14.456 10.380 1.00 82.88 313 SER A O 1
ATOM 2545 N N . VAL A 1 314 ? -22.909 14.135 9.550 1.00 65.75 314 VAL A N 1
ATOM 2546 C CA . VAL A 1 314 ? -23.109 15.549 9.218 1.00 65.75 314 VAL A CA 1
ATOM 2547 C C . VAL A 1 314 ? -23.520 16.276 10.494 1.00 65.75 314 VAL A C 1
ATOM 2549 O O . VAL A 1 314 ? -24.613 16.056 11.003 1.00 65.75 314 VAL A O 1
ATOM 2552 N N . ASN A 1 315 ? -22.651 17.140 11.020 1.00 54.22 315 ASN A N 1
ATOM 2553 C CA . ASN A 1 315 ? -23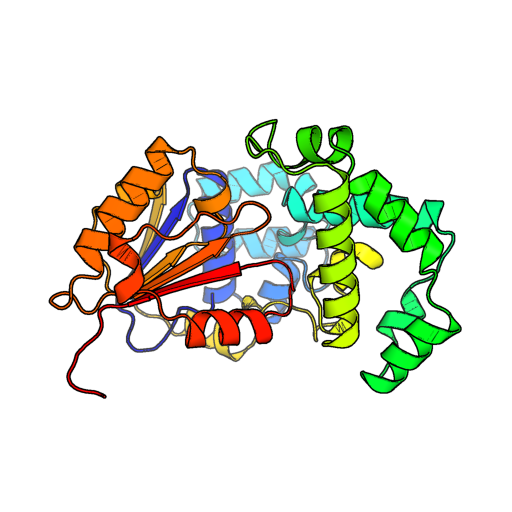.087 18.140 11.989 1.00 54.22 315 ASN A CA 1
ATOM 2554 C C . ASN A 1 315 ? -23.760 19.270 11.205 1.00 54.22 315 ASN A C 1
ATOM 2556 O O . ASN A 1 315 ? -23.089 20.006 10.486 1.00 54.22 315 ASN A O 1
ATOM 2560 N N . GLU A 1 316 ? -25.071 19.440 11.371 1.00 46.41 316 GLU A N 1
ATOM 2561 C CA . GLU A 1 316 ? -25.861 20.528 10.763 1.00 46.41 316 GLU A CA 1
ATOM 2562 C C . GLU A 1 316 ? -25.411 21.942 11.200 1.00 46.41 316 GLU A C 1
ATOM 2564 O O . GLU A 1 316 ? -25.933 22.939 10.720 1.00 46.41 316 GLU A O 1
ATOM 2569 N N . ALA A 1 317 ? -24.406 22.063 12.074 1.00 40.22 317 ALA A N 1
ATOM 2570 C CA . ALA A 1 317 ? -23.903 23.335 12.590 1.00 40.22 317 ALA A CA 1
ATOM 2571 C C . ALA A 1 317 ? -22.859 24.049 11.696 1.00 40.22 317 ALA A C 1
ATOM 2573 O O . ALA A 1 317 ? -22.287 25.049 12.130 1.00 40.22 317 ALA A O 1
ATOM 2574 N N . GLN A 1 318 ? -22.566 23.555 10.486 1.00 34.59 318 GLN A N 1
ATOM 2575 C CA . GLN A 1 318 ? -21.609 24.188 9.556 1.00 34.59 318 GLN A CA 1
ATOM 2576 C C . GLN A 1 318 ? -22.091 24.217 8.091 1.00 34.59 318 GLN A C 1
ATOM 2578 O O . GLN A 1 318 ? -21.306 23.968 7.174 1.00 34.59 318 GLN A O 1
ATOM 2583 N N . GLN A 1 319 ? -23.370 24.532 7.867 1.00 34.28 319 GLN A N 1
ATOM 2584 C CA . GLN A 1 319 ? -23.842 25.068 6.581 1.00 34.28 319 GLN A CA 1
ATOM 2585 C C . GLN A 1 319 ? -24.079 26.571 6.691 1.00 34.28 319 GLN A C 1
ATOM 2587 O O . GLN A 1 319 ? -24.623 27.006 7.730 1.00 34.28 319 GLN A O 1
#

Sequence (319 aa):
LPLVHSGINSIRIIDVSQRQLELTQIRWASAKFLARPQFLELLGYSPTSAEKRIESLKSLPLPSSIKESWIENANLWAPRGFLFIGRWEHFLIRLGEIFRSLSFCDFTELFETKTLEEQKIYMQTQWPAIRLRLFLRLVASPLVFHRMLYKGALNGGRSAESLATILIQSFESLLSKIRARESFFLQMLFLGSLPYPEGWPAETHTNVINAVQNFQGKVIFENTDLVTAMESDFDFASVSDVISYLDPRQLALFFEALQKKVDPSQNVACVARSFLKHPATPAELEPYLQKKEAQEAQNTDNTGVYRFHIYRSVNEAQQ

Secondary structure (DSSP, 8-state):
-TT--TT-SEEEEE-S-HHHHHHHHHHHHHHHHS-HHHHHHHHTSS---HHHHHHHHHTS---HHHHHHHHHTHHHHTTT-GGGGSHHHHHHHHHHHHHHHHHT---HHHHH-SSHHHHHHHHHHT--HHHHHHHHHHHTSHHHHHHHTSTT---S---HHHHHHHHHHHHHHHHHHS-GGG-HHHHHHHHSS---GGGS-GGGSHHHHHHHHH--SEEEEE---HHHHHTS--SEEEE-GGGGT--HHHHHHHHHHHHHHSSTTS--EEEEEEES--PPPPTTTGGGB-HHHHHHHHHH-SSS-EEEEEEE---GGG-